Protein AF-A0A3C1GP23-F1 (afdb_monomer_lite)

Radius of gyration: 20.44 Å; chains: 1; bounding box: 77×44×50 Å

Structure (mmCIF, N/CA/C/O backbone):
data_AF-A0A3C1GP23-F1
#
_entry.id   AF-A0A3C1GP23-F1
#
loop_
_atom_site.group_PDB
_atom_site.id
_atom_site.type_symbol
_atom_site.label_atom_id
_atom_site.label_alt_id
_atom_site.label_comp_id
_atom_site.label_asym_id
_atom_site.label_entity_id
_atom_site.label_seq_id
_atom_site.pdbx_PDB_ins_code
_atom_site.Cartn_x
_atom_site.Cartn_y
_atom_site.Cartn_z
_atom_site.occupancy
_atom_site.B_iso_or_equiv
_atom_site.auth_seq_id
_atom_site.auth_comp_id
_atom_site.auth_asym_id
_atom_site.auth_atom_id
_atom_site.pdbx_PDB_model_num
ATOM 1 N N . MET A 1 1 ? -35.589 9.250 -17.306 1.00 32.16 1 MET A N 1
ATOM 2 C CA . MET A 1 1 ? -35.246 8.840 -15.925 1.00 32.16 1 MET A CA 1
ATOM 3 C C . MET A 1 1 ? -33.933 8.076 -15.981 1.00 32.16 1 MET A C 1
ATOM 5 O O . MET A 1 1 ? -33.738 7.309 -16.912 1.00 32.16 1 MET A O 1
ATOM 9 N N . LYS A 1 2 ? -33.004 8.416 -15.083 1.00 28.08 2 LYS A N 1
ATOM 10 C CA . LYS A 1 2 ? -31.603 7.973 -15.061 1.00 28.08 2 LYS A CA 1
ATOM 11 C C . LYS A 1 2 ? -31.515 6.504 -14.625 1.00 28.08 2 LYS A C 1
ATOM 13 O O . LYS A 1 2 ? -31.923 6.208 -13.509 1.00 28.08 2 LYS A O 1
ATOM 18 N N . ASN A 1 3 ? -30.937 5.637 -15.453 1.00 29.91 3 ASN A N 1
ATOM 19 C CA . ASN A 1 3 ? -30.456 4.324 -15.019 1.00 29.91 3 ASN A CA 1
ATOM 20 C C . ASN A 1 3 ? -28.959 4.461 -14.708 1.00 29.91 3 ASN A C 1
ATOM 22 O O . ASN A 1 3 ? -28.157 4.683 -15.612 1.00 29.91 3 ASN A O 1
ATOM 26 N N . GLN A 1 4 ? -28.606 4.410 -13.422 1.00 30.80 4 GLN A N 1
ATOM 27 C CA . GLN A 1 4 ? -27.224 4.229 -12.968 1.00 30.80 4 GLN A CA 1
ATOM 28 C C . GLN A 1 4 ? -26.794 2.772 -13.230 1.00 30.80 4 GLN A C 1
ATOM 30 O O . GLN A 1 4 ? -27.623 1.880 -13.031 1.00 30.80 4 GLN A O 1
ATOM 35 N N . PRO A 1 5 ? -25.546 2.492 -13.648 1.00 34.09 5 PRO A N 1
ATOM 36 C CA . PRO A 1 5 ? -25.092 1.124 -13.858 1.00 34.09 5 PRO A CA 1
ATOM 37 C C . PRO A 1 5 ? -24.721 0.436 -12.537 1.00 34.09 5 PRO A C 1
ATOM 39 O O . PRO A 1 5 ? -24.025 0.990 -11.685 1.00 34.09 5 PRO A O 1
ATOM 42 N N . ASN A 1 6 ? -25.184 -0.807 -12.410 1.00 37.28 6 ASN A N 1
ATOM 43 C CA . ASN A 1 6 ? -24.845 -1.798 -11.389 1.00 37.28 6 ASN A CA 1
ATOM 44 C C . ASN A 1 6 ? -23.397 -2.326 -11.549 1.00 37.28 6 ASN A C 1
ATOM 46 O O . ASN A 1 6 ? -23.189 -3.523 -11.729 1.00 37.28 6 ASN A O 1
ATOM 50 N N . ASP A 1 7 ? -22.379 -1.471 -11.447 1.00 32.31 7 ASP A N 1
ATOM 51 C CA . ASP A 1 7 ? -20.976 -1.880 -11.683 1.00 32.31 7 ASP A CA 1
ATOM 52 C C . ASP A 1 7 ? -20.277 -2.553 -10.482 1.00 32.31 7 ASP A C 1
ATOM 54 O O . ASP A 1 7 ? -19.108 -2.924 -10.562 1.00 32.31 7 ASP A O 1
ATOM 58 N N . ILE A 1 8 ? -20.975 -2.767 -9.360 1.00 33.56 8 ILE A N 1
ATOM 59 C CA . ILE A 1 8 ? -20.398 -3.413 -8.161 1.00 33.56 8 ILE A CA 1
ATOM 60 C C . ILE A 1 8 ? -20.714 -4.920 -8.115 1.00 33.56 8 ILE A C 1
ATOM 62 O O . ILE A 1 8 ? -19.965 -5.701 -7.532 1.00 33.56 8 ILE A O 1
ATOM 66 N N . ALA A 1 9 ? -21.797 -5.360 -8.763 1.00 31.53 9 ALA A N 1
ATOM 67 C CA . ALA A 1 9 ? -22.287 -6.738 -8.661 1.00 31.53 9 ALA A CA 1
ATOM 68 C C . ALA A 1 9 ? -21.549 -7.742 -9.573 1.00 31.53 9 ALA A C 1
ATOM 70 O O . ALA A 1 9 ? -21.623 -8.945 -9.338 1.00 31.53 9 ALA A O 1
ATOM 71 N N . ALA A 1 10 ? -20.806 -7.274 -10.581 1.00 33.50 10 ALA A N 1
ATOM 72 C CA . ALA A 1 10 ? -20.102 -8.137 -11.538 1.00 33.50 10 ALA A CA 1
ATOM 73 C C . ALA A 1 10 ? -18.723 -8.642 -11.053 1.00 33.50 10 ALA A C 1
ATOM 75 O O . ALA A 1 10 ? -18.039 -9.355 -11.779 1.00 33.50 10 ALA A O 1
ATOM 76 N N . LEU A 1 11 ? -18.299 -8.291 -9.833 1.00 34.88 11 LEU A N 1
ATOM 77 C CA . LEU A 1 11 ? -16.934 -8.527 -9.333 1.00 34.88 11 LEU A CA 1
ATOM 78 C C . LEU A 1 11 ? -16.767 -9.807 -8.487 1.00 34.88 11 LEU A C 1
ATOM 80 O O . LEU A 1 11 ? -15.697 -10.048 -7.942 1.00 34.88 11 LEU A O 1
ATOM 84 N N . GLY A 1 12 ? -17.809 -10.634 -8.350 1.00 31.50 12 GLY A N 1
ATOM 85 C CA . GLY A 1 12 ? -17.906 -11.655 -7.296 1.00 31.50 12 GLY A CA 1
ATOM 86 C C . GLY A 1 12 ? -17.547 -13.111 -7.629 1.00 31.50 12 GLY A C 1
ATOM 87 O O . GLY A 1 12 ? -17.909 -13.972 -6.836 1.00 31.50 12 GLY A O 1
ATOM 88 N N . SER A 1 13 ? -16.903 -13.440 -8.754 1.00 34.66 13 SER A N 1
ATOM 89 C CA . SER A 1 13 ? -16.784 -14.846 -9.215 1.00 34.66 13 SER A CA 1
ATOM 90 C C . SER A 1 13 ? -15.372 -15.452 -9.232 1.00 34.66 13 SER A C 1
ATOM 92 O O . SER A 1 13 ? -15.113 -16.384 -9.990 1.00 34.66 13 SER A O 1
ATOM 94 N N . LEU A 1 14 ? -14.469 -15.002 -8.356 1.00 35.44 14 LEU A N 1
ATOM 95 C CA . LEU A 1 14 ? -13.214 -15.704 -8.050 1.00 35.44 14 LEU A CA 1
ATOM 96 C C . LEU A 1 14 ? -13.084 -15.849 -6.528 1.00 35.44 14 LEU A C 1
ATOM 98 O O . LEU A 1 14 ? -13.295 -14.879 -5.801 1.00 35.44 14 LEU A O 1
ATOM 102 N N . LEU A 1 15 ? -12.811 -17.072 -6.055 1.00 41.66 15 LEU A N 1
ATOM 103 C CA . LEU A 1 15 ? -12.648 -17.390 -4.630 1.00 41.66 15 LEU A CA 1
ATOM 104 C C . LEU A 1 15 ? -11.599 -16.452 -4.019 1.00 41.66 15 LEU A C 1
ATOM 106 O O . LEU A 1 15 ? -10.453 -16.561 -4.444 1.00 41.66 15 LEU A O 1
ATOM 110 N N . PRO A 1 16 ? -11.939 -15.577 -3.055 1.00 48.44 16 PRO A N 1
ATOM 111 C CA . PRO A 1 16 ? -10.982 -14.630 -2.495 1.00 48.44 16 PRO A CA 1
ATOM 112 C C . PRO A 1 16 ? -9.815 -15.384 -1.857 1.00 48.44 16 PRO A C 1
ATOM 114 O O . PRO A 1 16 ? -10.039 -16.331 -1.099 1.00 48.44 16 PRO A O 1
ATOM 117 N N . LEU A 1 17 ? -8.579 -14.950 -2.129 1.00 45.59 17 LEU A N 1
ATOM 118 C CA . LEU A 1 17 ? -7.445 -15.337 -1.287 1.00 45.59 17 LEU A CA 1
ATOM 119 C C . LEU A 1 17 ? -7.794 -14.967 0.158 1.00 45.59 17 LEU A C 1
ATOM 121 O O . LEU A 1 17 ? -8.210 -13.838 0.440 1.00 45.59 17 LEU A O 1
ATOM 125 N N . SER A 1 18 ? -7.696 -15.936 1.065 1.00 55.91 18 SER A N 1
ATOM 126 C CA . SER A 1 18 ? -8.024 -15.710 2.468 1.00 55.91 18 SER A CA 1
ATOM 127 C C . SER A 1 18 ? -6.987 -14.782 3.111 1.00 55.91 18 SER A C 1
ATOM 129 O O . SER A 1 18 ? -5.836 -14.714 2.676 1.00 55.91 18 SER A O 1
ATOM 131 N N . LYS A 1 19 ? -7.376 -14.081 4.185 1.00 46.66 19 LYS A N 1
ATOM 132 C CA . LYS A 1 19 ? -6.452 -13.299 5.030 1.00 46.66 19 LYS A CA 1
ATOM 133 C C . LYS A 1 19 ? -5.208 -14.115 5.412 1.00 46.66 19 LYS A C 1
ATOM 135 O O . LYS A 1 19 ? -4.104 -13.584 5.416 1.00 46.66 19 LYS A O 1
ATOM 140 N N . GLU A 1 20 ? -5.394 -15.410 5.662 1.00 53.31 20 GLU A N 1
ATOM 141 C CA . GLU A 1 20 ? -4.330 -16.361 5.989 1.00 53.31 20 GLU A CA 1
ATOM 142 C C . GLU A 1 20 ? -3.294 -16.481 4.862 1.00 53.31 20 GLU A C 1
ATOM 144 O O . GLU A 1 20 ? -2.093 -16.434 5.107 1.00 53.31 20 GLU A O 1
ATOM 149 N N . GLN A 1 21 ? -3.752 -16.565 3.610 1.00 51.94 21 GLN A N 1
ATOM 150 C CA . GLN A 1 21 ? -2.878 -16.685 2.440 1.00 51.94 21 GLN A CA 1
ATOM 151 C C . GLN A 1 21 ? -2.097 -15.393 2.173 1.00 51.94 21 GLN A C 1
ATOM 153 O O . GLN A 1 21 ? -0.929 -15.450 1.800 1.00 51.94 21 GLN A O 1
ATOM 158 N N . LEU A 1 22 ? -2.706 -14.227 2.407 1.00 48.16 22 LEU A N 1
ATOM 159 C CA . LEU A 1 22 ? -2.004 -12.942 2.318 1.00 48.16 22 LEU A CA 1
ATOM 160 C C . LEU A 1 22 ? -0.998 -12.755 3.466 1.00 48.16 22 LEU A C 1
ATOM 162 O O . LEU A 1 22 ? 0.086 -12.213 3.242 1.00 48.16 22 LEU A O 1
ATOM 166 N N . SER A 1 23 ? -1.324 -13.232 4.671 1.00 52.78 23 SER A N 1
ATOM 167 C CA . SER A 1 23 ? -0.431 -13.178 5.835 1.00 52.78 23 SER A CA 1
ATOM 168 C C . SER A 1 23 ? 0.812 -14.046 5.641 1.00 52.78 23 SER A C 1
ATOM 170 O O . SER A 1 23 ? 1.921 -13.557 5.826 1.00 52.78 23 SER A O 1
ATOM 172 N N . GLN A 1 24 ? 0.652 -15.286 5.168 1.00 55.31 24 GLN A N 1
ATOM 173 C CA . GLN A 1 24 ? 1.772 -16.207 4.923 1.00 55.31 24 GLN A CA 1
ATOM 174 C C . GLN A 1 24 ? 2.784 -15.661 3.906 1.00 55.31 24 GLN A C 1
ATOM 176 O O . GLN A 1 24 ? 3.983 -15.896 4.031 1.00 55.31 24 GLN A O 1
ATOM 181 N N . LEU A 1 25 ? 2.316 -14.899 2.914 1.00 44.91 25 LEU A N 1
ATOM 182 C CA . LEU A 1 25 ? 3.184 -14.231 1.940 1.00 44.91 25 LEU A CA 1
ATOM 183 C C . LEU A 1 25 ? 3.874 -12.984 2.527 1.00 44.91 25 LEU A C 1
ATOM 185 O O . LEU A 1 25 ? 4.964 -12.625 2.090 1.00 44.91 25 LEU A O 1
ATOM 189 N N . SER A 1 26 ? 3.272 -12.343 3.534 1.00 43.44 26 SER A N 1
ATOM 190 C CA . SER A 1 26 ? 3.819 -11.177 4.248 1.00 43.44 26 SER A CA 1
ATOM 191 C C . SER A 1 26 ? 4.950 -11.544 5.217 1.00 43.44 26 SER A C 1
ATOM 193 O O . SER A 1 26 ? 5.939 -10.812 5.332 1.00 43.44 26 SER A O 1
ATOM 195 N N . ASP A 1 27 ? 4.841 -12.695 5.887 1.00 46.50 27 ASP A N 1
ATOM 196 C CA . ASP A 1 27 ? 5.790 -13.135 6.920 1.00 46.50 27 ASP A CA 1
ATOM 197 C C . ASP A 1 27 ? 7.219 -13.349 6.383 1.00 46.50 27 ASP A C 1
ATOM 199 O O . ASP A 1 27 ? 8.194 -13.203 7.124 1.00 46.50 27 ASP A O 1
ATOM 203 N N . GLY A 1 28 ? 7.375 -13.562 5.070 1.00 46.84 28 GLY A N 1
ATOM 204 C CA . GLY A 1 28 ? 8.677 -13.658 4.400 1.00 46.84 28 GLY A CA 1
ATOM 205 C C . GLY A 1 28 ? 9.578 -12.418 4.550 1.00 46.84 28 GLY A C 1
ATOM 206 O O . GLY A 1 28 ? 10.799 -12.547 4.488 1.00 46.84 28 GLY A O 1
ATOM 207 N N . TRP A 1 29 ? 9.021 -11.228 4.821 1.00 41.69 29 TRP A N 1
ATOM 208 C CA . TRP A 1 29 ? 9.790 -9.988 5.044 1.00 41.69 29 TRP A CA 1
ATOM 209 C C . TRP A 1 29 ? 10.373 -9.837 6.458 1.00 41.69 29 TRP A C 1
ATOM 211 O O . TRP A 1 29 ? 11.121 -8.893 6.706 1.00 41.69 29 TRP A O 1
ATOM 221 N N . GLN A 1 30 ? 10.043 -10.723 7.405 1.00 50.53 30 GLN A N 1
ATOM 222 C CA . GLN A 1 30 ? 10.545 -10.638 8.787 1.00 50.53 30 GLN A CA 1
ATOM 223 C C . GLN A 1 30 ? 11.860 -11.412 9.012 1.00 50.53 30 GLN A C 1
ATOM 225 O O . GLN A 1 30 ? 12.418 -11.364 10.102 1.00 50.53 30 GLN A O 1
ATOM 230 N N . SER A 1 31 ? 12.368 -12.125 8.000 1.00 40.69 31 SER A N 1
ATOM 231 C CA . SER A 1 31 ? 13.362 -13.195 8.188 1.00 40.69 31 SER A CA 1
ATOM 232 C C . SER A 1 31 ? 14.836 -12.804 7.969 1.00 40.69 31 SER A C 1
ATOM 234 O O . SER A 1 31 ? 15.700 -13.681 8.003 1.00 40.69 31 SER A O 1
ATOM 236 N N . SER A 1 32 ? 15.182 -11.540 7.724 1.00 42.75 32 SER A N 1
ATOM 237 C CA . SER A 1 32 ? 16.577 -11.181 7.431 1.00 42.75 32 SER A CA 1
ATOM 238 C C . SER A 1 32 ? 16.955 -9.834 8.029 1.00 42.75 32 SER A C 1
ATOM 240 O O . SER A 1 32 ? 16.673 -8.796 7.443 1.00 42.75 32 SER A O 1
ATOM 242 N N . THR A 1 33 ? 17.548 -9.848 9.225 1.00 49.69 33 THR A N 1
ATOM 243 C CA . THR A 1 33 ? 18.583 -8.900 9.689 1.00 49.69 33 THR A CA 1
ATOM 244 C C . THR A 1 33 ? 18.980 -9.220 11.136 1.00 49.69 33 THR A C 1
ATOM 246 O O . THR A 1 33 ? 18.131 -9.558 11.951 1.00 49.69 33 THR A O 1
ATOM 249 N N . ASP A 1 34 ? 20.265 -9.059 11.472 1.00 55.31 34 ASP A N 1
ATOM 250 C CA . ASP A 1 34 ? 20.834 -9.196 12.832 1.00 55.31 34 ASP A CA 1
ATOM 251 C C . ASP A 1 34 ? 20.364 -8.099 13.824 1.00 55.31 34 ASP A C 1
ATOM 253 O O . ASP A 1 34 ? 20.913 -7.946 14.916 1.00 55.31 34 ASP A O 1
ATOM 257 N N . ALA A 1 35 ? 19.368 -7.293 13.443 1.00 58.66 35 ALA A N 1
ATOM 258 C CA . ALA A 1 35 ? 18.809 -6.213 14.247 1.00 58.66 35 ALA A CA 1
ATOM 259 C C . ALA A 1 35 ? 17.641 -6.722 15.102 1.00 58.66 35 ALA A C 1
ATOM 261 O O . ALA A 1 35 ? 16.822 -7.523 14.653 1.00 58.66 35 ALA A O 1
ATOM 262 N N . THR A 1 36 ? 17.518 -6.228 16.336 1.00 73.50 36 THR A N 1
ATOM 263 C CA . THR A 1 36 ? 16.386 -6.611 17.192 1.00 73.50 36 THR A CA 1
ATOM 264 C C . THR A 1 36 ? 15.072 -6.015 16.677 1.00 73.50 36 THR A C 1
ATOM 266 O O . THR A 1 36 ? 15.054 -4.961 16.032 1.00 73.50 36 THR A O 1
ATOM 269 N N . ALA A 1 37 ? 13.943 -6.652 17.005 1.00 66.94 37 ALA A N 1
ATOM 270 C CA . ALA A 1 37 ? 12.612 -6.153 16.652 1.00 66.94 37 ALA A CA 1
ATOM 271 C C . ALA A 1 37 ? 12.384 -4.706 17.136 1.00 66.94 37 ALA A C 1
ATOM 273 O O . ALA A 1 37 ? 11.824 -3.883 16.408 1.00 66.94 37 ALA A O 1
ATOM 274 N N . GLU A 1 38 ? 12.883 -4.356 18.325 1.00 69.56 38 GLU A N 1
ATOM 275 C CA . GLU A 1 38 ? 12.864 -2.991 18.858 1.00 69.56 38 GLU A CA 1
ATOM 276 C C . GLU A 1 38 ? 13.669 -2.000 18.007 1.00 69.56 38 GLU A C 1
ATOM 278 O O . GLU A 1 38 ? 13.200 -0.885 17.769 1.00 69.56 38 GLU A O 1
ATOM 283 N N . GLN A 1 39 ? 14.859 -2.378 17.531 1.00 66.94 39 GLN A N 1
ATOM 284 C CA . GLN A 1 39 ? 15.693 -1.511 16.690 1.00 66.94 39 GLN A CA 1
ATOM 285 C C . GLN A 1 39 ? 15.029 -1.249 15.338 1.00 66.94 39 GLN A C 1
ATOM 287 O O . GLN A 1 39 ? 14.941 -0.099 14.904 1.00 66.94 39 GLN A O 1
ATOM 292 N N . ILE A 1 40 ? 14.487 -2.297 14.716 1.00 65.06 40 ILE A N 1
ATOM 293 C CA . ILE A 1 40 ? 13.727 -2.210 13.463 1.00 65.06 40 ILE A CA 1
ATOM 294 C C . ILE A 1 40 ? 12.487 -1.325 13.659 1.00 65.06 40 ILE A C 1
ATOM 296 O O . ILE A 1 40 ? 12.207 -0.429 12.859 1.00 65.06 40 ILE A O 1
ATOM 300 N N . THR A 1 41 ? 11.777 -1.506 14.773 1.00 70.06 41 THR A N 1
ATOM 301 C CA . THR A 1 41 ? 10.615 -0.688 15.143 1.00 70.06 41 THR A CA 1
ATOM 302 C C . THR A 1 41 ? 10.975 0.783 15.298 1.00 70.06 41 THR A C 1
ATOM 304 O O . THR A 1 41 ? 10.286 1.657 14.765 1.00 70.06 41 THR A O 1
ATOM 307 N N . GLN A 1 42 ? 12.061 1.076 16.011 1.00 67.31 42 GLN A N 1
ATOM 308 C CA . GLN A 1 42 ? 12.514 2.441 16.240 1.00 67.31 42 GLN A CA 1
ATOM 309 C C . GLN A 1 42 ? 13.002 3.105 14.947 1.00 67.31 42 GLN A C 1
ATOM 311 O O . GLN A 1 42 ? 12.766 4.302 14.755 1.00 67.31 42 GLN A O 1
ATOM 316 N N . PHE A 1 43 ? 13.628 2.342 14.048 1.00 69.00 43 PHE A N 1
ATOM 317 C CA . PHE A 1 43 ? 14.010 2.806 12.718 1.00 69.00 43 PHE A CA 1
ATOM 318 C C . PHE A 1 43 ? 12.782 3.227 11.904 1.00 69.00 43 PHE A C 1
ATOM 320 O O . PHE A 1 43 ? 12.680 4.396 11.519 1.00 69.00 43 PHE A O 1
ATOM 327 N N . TYR A 1 44 ? 11.804 2.331 11.726 1.00 71.06 44 TYR A N 1
ATOM 328 C CA . TYR A 1 44 ? 10.583 2.641 10.974 1.00 71.06 44 TYR A CA 1
ATOM 329 C C . TYR A 1 44 ? 9.809 3.807 11.581 1.00 71.06 44 TYR A C 1
ATOM 331 O O . TYR A 1 44 ? 9.383 4.697 10.853 1.00 71.06 44 TYR A O 1
ATOM 339 N N . ARG A 1 45 ? 9.696 3.868 12.912 1.00 76.94 45 ARG A N 1
ATOM 340 C CA . ARG A 1 45 ? 9.066 4.999 13.608 1.00 76.94 45 ARG A CA 1
ATOM 341 C C . ARG A 1 45 ? 9.778 6.318 13.321 1.00 76.94 45 ARG A C 1
ATOM 343 O O . ARG A 1 45 ? 9.130 7.337 13.081 1.00 76.94 45 ARG A O 1
ATOM 350 N N . SER A 1 46 ? 11.110 6.311 13.361 1.00 68.19 46 SER A N 1
ATOM 351 C CA . SER A 1 46 ? 11.918 7.511 13.139 1.00 68.19 46 SER A CA 1
ATOM 352 C C . SER A 1 46 ? 11.756 8.020 11.711 1.00 68.19 46 SER A C 1
ATOM 354 O O . SER A 1 46 ? 11.443 9.194 11.525 1.00 68.19 46 SER A O 1
ATOM 356 N N . ILE A 1 47 ? 11.897 7.145 10.713 1.00 65.75 47 ILE A N 1
ATOM 357 C CA . ILE A 1 47 ? 11.751 7.521 9.303 1.00 65.75 47 ILE A CA 1
ATOM 358 C C . ILE A 1 47 ? 10.292 7.860 8.979 1.00 65.75 47 ILE A C 1
ATOM 360 O O . ILE A 1 47 ? 10.038 8.874 8.341 1.00 65.75 47 ILE A O 1
ATOM 364 N N . GLY A 1 48 ? 9.318 7.100 9.481 1.00 67.25 48 GLY A N 1
ATOM 365 C CA . GLY A 1 48 ? 7.892 7.376 9.294 1.00 67.25 48 GLY A CA 1
ATOM 366 C C . GLY A 1 48 ? 7.471 8.735 9.865 1.00 67.25 48 GLY A C 1
ATOM 367 O O . GLY A 1 48 ? 6.752 9.497 9.214 1.00 67.25 48 GLY A O 1
ATOM 368 N N . SER A 1 49 ? 7.985 9.102 11.043 1.00 74.31 49 SER A N 1
ATOM 369 C CA . SER A 1 49 ? 7.795 10.436 11.632 1.00 74.31 49 SER A CA 1
ATOM 370 C C . SER A 1 49 ? 8.448 11.537 10.794 1.00 74.31 49 SER A C 1
ATOM 372 O O . SER A 1 49 ? 7.816 12.563 10.537 1.00 74.31 49 SER A O 1
ATOM 374 N N . LEU A 1 50 ? 9.681 11.314 10.320 1.00 68.94 50 LEU A N 1
ATOM 375 C CA . LEU A 1 50 ? 10.383 12.252 9.441 1.00 68.94 50 LEU A CA 1
ATOM 376 C C . LEU A 1 50 ? 9.615 12.468 8.144 1.00 68.94 50 LEU A C 1
ATOM 378 O O . LEU A 1 50 ? 9.344 13.615 7.809 1.00 68.94 50 LEU A O 1
ATOM 382 N N . LEU A 1 51 ? 9.196 11.387 7.478 1.00 67.06 51 LEU A N 1
ATOM 383 C CA . LEU A 1 51 ? 8.349 11.446 6.296 1.00 67.06 51 LEU A CA 1
ATOM 384 C C . LEU A 1 51 ? 7.126 12.289 6.630 1.00 67.06 51 LEU A C 1
ATOM 386 O O . LEU A 1 51 ? 6.961 13.334 6.014 1.00 67.06 51 LEU A O 1
ATOM 390 N N . THR A 1 52 ? 6.361 11.941 7.669 1.00 72.88 52 THR A N 1
ATOM 391 C CA . THR A 1 52 ? 5.155 12.677 8.098 1.00 72.88 52 THR A CA 1
ATOM 392 C C . THR A 1 52 ? 5.387 14.189 8.245 1.00 72.88 52 THR A C 1
ATOM 394 O O . THR A 1 52 ? 4.632 14.963 7.664 1.00 72.88 52 THR A O 1
ATOM 397 N N . LYS A 1 53 ? 6.462 14.619 8.914 1.00 69.88 53 LYS A N 1
ATOM 398 C CA . LYS A 1 53 ? 6.782 16.047 9.116 1.00 69.88 53 LYS A CA 1
ATOM 399 C C . LYS A 1 53 ? 7.250 16.761 7.848 1.00 69.88 53 LYS A C 1
ATOM 401 O O . LYS A 1 53 ? 6.926 17.924 7.648 1.00 69.88 53 LYS A O 1
ATOM 406 N N . ALA A 1 54 ? 7.977 16.063 6.981 1.00 59.78 54 ALA A N 1
ATOM 407 C CA . ALA A 1 54 ? 8.545 16.621 5.759 1.00 59.78 54 ALA A CA 1
ATOM 408 C C . ALA A 1 54 ? 7.482 17.262 4.821 1.00 59.78 54 ALA A C 1
ATOM 410 O O . ALA A 1 54 ? 7.738 18.298 4.214 1.00 59.78 54 ALA A O 1
ATOM 411 N N . ASN A 1 55 ? 6.252 16.729 4.735 1.00 56.78 55 ASN A N 1
ATOM 412 C CA . ASN A 1 55 ? 5.244 17.222 3.766 1.00 56.78 55 ASN A CA 1
ATOM 413 C C . ASN A 1 55 ? 4.123 18.136 4.294 1.00 56.78 55 ASN A C 1
ATOM 415 O O . ASN A 1 55 ? 3.162 18.349 3.552 1.00 56.78 55 ASN A O 1
ATOM 419 N N . GLU A 1 56 ? 4.196 18.753 5.472 1.00 57.66 56 GLU A N 1
ATOM 420 C CA . GLU A 1 56 ? 3.225 19.832 5.755 1.00 57.66 56 GLU A CA 1
ATOM 421 C C . GLU A 1 56 ? 3.633 21.121 4.997 1.00 57.66 56 GLU A C 1
ATOM 423 O O . GLU A 1 56 ? 4.799 21.508 5.110 1.00 57.66 56 GLU A O 1
ATOM 428 N N . PRO A 1 57 ? 2.762 21.781 4.180 1.00 48.84 57 PRO A N 1
ATOM 429 C CA . PRO A 1 57 ? 1.290 21.753 4.190 1.00 48.84 57 PRO A CA 1
ATOM 430 C C . PRO A 1 57 ? 0.571 21.479 2.836 1.00 48.84 57 PRO A C 1
ATOM 432 O O . PRO A 1 57 ? -0.577 21.901 2.692 1.00 48.84 57 PRO A O 1
ATOM 435 N N . ASP A 1 58 ? 1.173 20.795 1.854 1.00 55.19 58 ASP A N 1
ATOM 436 C CA . ASP A 1 58 ? 0.551 20.635 0.513 1.00 55.19 58 ASP A CA 1
ATOM 437 C C . ASP A 1 58 ? 0.257 19.187 0.066 1.00 55.19 58 ASP A C 1
ATOM 439 O O . ASP A 1 58 ? -0.273 19.003 -1.030 1.00 55.19 58 ASP A O 1
ATOM 443 N N . TYR A 1 59 ? 0.542 18.158 0.882 1.00 59.88 59 TYR A N 1
ATOM 444 C CA . TYR A 1 59 ? 0.242 16.762 0.515 1.00 59.88 59 TYR A CA 1
ATOM 445 C C . TYR A 1 59 ? -0.378 15.925 1.651 1.00 59.88 59 TYR A C 1
ATOM 447 O O . TYR A 1 59 ? 0.232 15.825 2.719 1.00 59.88 59 TYR A O 1
ATOM 455 N N . PRO A 1 60 ? -1.519 15.243 1.411 1.00 61.38 60 PRO A N 1
ATOM 456 C CA . PRO A 1 60 ? -2.317 15.266 0.174 1.00 61.38 60 PRO A CA 1
ATOM 457 C C . PRO A 1 60 ? -2.887 16.672 -0.113 1.00 61.38 60 PRO A C 1
ATOM 459 O O . PRO A 1 60 ? -2.914 17.498 0.804 1.00 61.38 60 PRO A O 1
ATOM 462 N N . PRO A 1 61 ? -3.294 16.991 -1.359 1.00 60.22 61 PRO A N 1
ATOM 463 C CA . PRO A 1 61 ? -3.770 18.333 -1.686 1.00 60.22 61 PRO A CA 1
ATOM 464 C C . PRO A 1 61 ? -4.910 18.727 -0.741 1.00 60.22 61 PRO A C 1
ATOM 466 O O . PRO A 1 61 ? -5.657 17.861 -0.280 1.00 60.22 61 PRO A O 1
ATOM 469 N N . LYS A 1 62 ? -5.045 20.021 -0.428 1.00 55.31 62 LYS A N 1
ATOM 470 C CA . LYS A 1 62 ? -6.088 20.537 0.475 1.00 55.31 62 LYS A CA 1
ATOM 471 C C . LYS A 1 62 ? -7.481 20.295 -0.119 1.00 55.31 62 LYS A C 1
ATOM 473 O O . LYS A 1 62 ? -8.057 21.172 -0.755 1.00 55.31 62 LYS A O 1
ATOM 478 N N . TYR A 1 63 ? -8.021 19.100 0.075 1.00 53.97 63 TYR A N 1
ATOM 479 C CA . TYR A 1 63 ? -9.389 18.751 -0.275 1.00 53.97 63 TYR A CA 1
ATOM 480 C C . TYR A 1 63 ? -10.292 18.929 0.938 1.00 53.97 63 TYR A C 1
ATOM 482 O O . TYR A 1 63 ? -9.880 18.731 2.081 1.00 53.97 63 TYR A O 1
ATOM 490 N N . SER A 1 64 ? -11.542 19.314 0.687 1.00 51.47 64 SER A N 1
ATOM 491 C CA . SER A 1 64 ? -12.568 19.324 1.724 1.00 51.47 64 SER A CA 1
ATOM 492 C C . SER A 1 64 ? -12.767 17.888 2.216 1.00 51.47 64 SER A C 1
ATOM 494 O O . SER A 1 64 ? -13.155 17.044 1.406 1.00 51.47 64 SER A O 1
ATOM 496 N N . PRO A 1 65 ? -12.495 17.588 3.497 1.00 55.88 65 PRO A N 1
ATOM 497 C CA . PRO A 1 65 ? -12.559 16.224 3.995 1.00 55.88 65 PRO A CA 1
ATOM 498 C C . PRO A 1 65 ? -13.957 15.649 3.779 1.00 55.88 65 PRO A C 1
ATOM 500 O O . PRO A 1 65 ? -14.969 16.286 4.094 1.00 55.88 65 PRO A O 1
ATOM 503 N N . THR A 1 66 ? -14.018 14.437 3.228 1.00 65.44 66 THR A N 1
ATOM 504 C CA . THR A 1 66 ? -15.274 13.690 3.205 1.00 65.44 66 THR A CA 1
ATOM 505 C C . THR A 1 66 ? -15.578 13.165 4.605 1.00 65.44 66 THR A C 1
ATOM 507 O O . THR A 1 66 ? -14.705 13.085 5.468 1.00 65.44 66 THR A O 1
ATOM 510 N N . LYS A 1 67 ? -16.850 12.855 4.878 1.00 80.62 67 LYS A N 1
ATOM 511 C CA . LYS A 1 67 ? -17.225 12.263 6.168 1.00 80.62 67 LYS A CA 1
ATOM 512 C C . LYS A 1 67 ? -16.424 10.970 6.385 1.00 80.62 67 LYS A C 1
ATOM 514 O O . LYS A 1 67 ? -16.280 10.226 5.413 1.00 80.62 67 LYS A O 1
ATOM 519 N N . PRO A 1 68 ? -15.987 10.675 7.625 1.00 85.88 68 PRO A N 1
ATOM 520 C CA . PRO A 1 68 ? -15.277 9.440 7.924 1.00 85.88 68 PRO A CA 1
ATOM 521 C C . PRO A 1 68 ? -16.011 8.214 7.376 1.00 85.88 68 PRO A C 1
ATOM 523 O O . PRO A 1 68 ? -17.249 8.149 7.420 1.00 85.88 68 PRO A O 1
ATOM 526 N N . LEU A 1 69 ? -15.251 7.252 6.854 1.00 86.06 69 LEU A N 1
ATOM 527 C CA . LEU A 1 69 ? -15.816 6.020 6.309 1.00 86.06 69 LEU A CA 1
ATOM 528 C C . LEU A 1 69 ? -16.562 5.238 7.394 1.00 86.06 69 LEU A C 1
ATOM 530 O O . LEU A 1 69 ? -16.082 5.040 8.508 1.00 86.06 69 LEU A O 1
ATOM 534 N N . LYS A 1 70 ? -17.753 4.757 7.043 1.00 88.00 70 LYS A N 1
ATOM 535 C CA . LYS A 1 70 ? -18.557 3.873 7.892 1.00 88.00 70 LYS A CA 1
ATOM 536 C C . LYS A 1 70 ? -18.061 2.426 7.786 1.00 88.00 70 LYS A C 1
ATOM 538 O O . LYS A 1 70 ? -17.555 2.050 6.726 1.00 88.00 70 LYS A O 1
ATOM 543 N N . PRO A 1 71 ? -18.340 1.561 8.781 1.00 86.38 71 PRO A N 1
ATOM 544 C CA . PRO A 1 71 ? -17.931 0.152 8.750 1.00 86.38 71 PRO A CA 1
ATOM 545 C C . PRO A 1 71 ? -18.317 -0.579 7.454 1.00 86.38 71 PRO A C 1
ATOM 547 O O . PRO A 1 71 ? -17.497 -1.255 6.841 1.00 86.38 71 PRO A O 1
ATOM 550 N N . LYS A 1 72 ? -19.540 -0.360 6.950 1.00 87.38 72 LYS A N 1
ATOM 551 C CA . LYS A 1 72 ? -19.997 -0.958 5.683 1.00 87.38 72 LYS A CA 1
ATOM 552 C C . LYS A 1 72 ? -19.170 -0.513 4.467 1.00 87.38 72 LYS A C 1
ATOM 554 O O . LYS A 1 72 ? -18.995 -1.294 3.538 1.00 87.38 72 LYS A O 1
ATOM 559 N N . GLN A 1 73 ? -18.672 0.724 4.456 1.00 88.44 73 GLN A N 1
ATOM 560 C CA . GLN A 1 73 ? -17.826 1.230 3.369 1.00 88.44 73 GLN A CA 1
ATOM 561 C C . GLN A 1 73 ? -16.428 0.608 3.442 1.00 88.44 73 GLN A C 1
ATOM 563 O O . GLN A 1 73 ? -15.918 0.156 2.422 1.00 88.44 73 GLN A O 1
ATOM 568 N N . TYR A 1 74 ? -15.855 0.494 4.644 1.00 87.50 74 TYR A N 1
ATOM 569 C CA . TYR A 1 74 ? -14.606 -0.237 4.862 1.00 87.50 74 TYR A CA 1
ATOM 570 C C . TYR A 1 74 ? -14.705 -1.699 4.413 1.00 87.50 74 TYR A C 1
ATOM 572 O O . TYR A 1 74 ? -13.845 -2.172 3.679 1.00 87.50 74 TYR A O 1
ATOM 580 N N . GLN A 1 75 ? -15.790 -2.391 4.766 1.00 87.94 75 GLN A N 1
ATOM 581 C CA . GLN A 1 75 ? -16.027 -3.775 4.348 1.00 87.94 75 GLN A CA 1
ATOM 582 C C . GLN A 1 75 ? -16.074 -3.927 2.816 1.00 87.94 75 GLN A C 1
ATOM 584 O O . GLN A 1 75 ? -15.517 -4.878 2.262 1.00 87.94 75 GLN A O 1
ATOM 589 N N . GLN A 1 76 ? -16.725 -2.989 2.117 1.00 88.81 76 GLN A N 1
ATOM 590 C CA . GLN A 1 76 ? -16.778 -2.976 0.651 1.00 88.81 76 GLN A CA 1
ATOM 591 C C . GLN A 1 76 ? -15.395 -2.745 0.035 1.00 88.81 76 GLN A C 1
ATOM 593 O O . GLN A 1 76 ? -15.011 -3.471 -0.883 1.00 88.81 76 GLN A O 1
ATOM 598 N N . LEU A 1 77 ? -14.640 -1.774 0.558 1.00 91.31 77 LEU A N 1
ATOM 599 C CA . LEU A 1 77 ? -13.278 -1.481 0.108 1.00 91.31 77 LEU A CA 1
ATOM 600 C C . LEU A 1 77 ? -12.350 -2.675 0.326 1.00 91.31 77 LEU A C 1
ATOM 602 O O . LEU A 1 77 ? -11.625 -3.045 -0.587 1.00 91.31 77 LEU A O 1
ATOM 606 N N . LEU A 1 78 ? -12.426 -3.320 1.488 1.00 89.06 78 LEU A N 1
ATOM 607 C CA . LEU A 1 78 ? -11.626 -4.494 1.826 1.00 89.06 78 LEU A CA 1
ATOM 608 C C . LEU A 1 78 ? -11.933 -5.692 0.921 1.00 89.06 78 LEU A C 1
ATOM 610 O O . LEU A 1 78 ? -11.028 -6.383 0.458 1.00 89.06 78 LEU A O 1
ATOM 614 N N . THR A 1 79 ? -13.212 -5.917 0.619 1.00 88.44 79 THR A N 1
ATOM 615 C CA . THR A 1 79 ? -13.620 -6.974 -0.316 1.00 88.44 79 THR A CA 1
ATOM 616 C C . THR A 1 79 ? -13.060 -6.704 -1.713 1.00 88.44 79 THR A C 1
ATOM 618 O O . THR A 1 79 ? -12.442 -7.584 -2.311 1.00 88.44 79 THR A O 1
ATOM 621 N N . GLY A 1 80 ? -13.228 -5.475 -2.215 1.00 88.06 80 GLY A N 1
ATOM 622 C CA . GLY A 1 80 ? -12.694 -5.073 -3.516 1.00 88.06 80 GLY A CA 1
ATOM 623 C C . GLY A 1 80 ? -11.166 -5.135 -3.571 1.00 88.06 80 GLY A C 1
ATOM 624 O O . GLY A 1 80 ? -10.613 -5.614 -4.557 1.00 88.06 80 GLY A O 1
ATOM 625 N N . TRP A 1 81 ? -10.489 -4.718 -2.498 1.00 93.38 81 TRP A N 1
ATOM 626 C CA . TRP A 1 81 ? -9.036 -4.793 -2.345 1.00 93.38 81 TRP A CA 1
ATOM 627 C C . TRP A 1 81 ? -8.534 -6.222 -2.553 1.00 93.38 81 TRP A C 1
ATOM 629 O O . TRP A 1 81 ? -7.770 -6.480 -3.483 1.00 93.38 81 TRP A O 1
ATOM 639 N N . ARG A 1 82 ? -9.037 -7.175 -1.759 1.00 93.62 82 ARG A N 1
ATOM 640 C CA . ARG A 1 82 ? -8.619 -8.586 -1.812 1.00 93.62 82 ARG A CA 1
ATOM 641 C C . ARG A 1 82 ? -8.844 -9.214 -3.184 1.00 93.62 82 ARG A C 1
ATOM 643 O O . ARG A 1 82 ? -7.972 -9.921 -3.684 1.00 93.62 82 ARG A O 1
ATOM 650 N N . GLN A 1 83 ? -9.976 -8.913 -3.822 1.00 89.62 83 GLN A N 1
ATOM 651 C CA . GLN A 1 83 ? -10.281 -9.402 -5.170 1.00 89.62 83 GLN A CA 1
ATOM 652 C C . GLN A 1 83 ? -9.276 -8.902 -6.214 1.00 89.62 83 GLN A C 1
ATOM 654 O O . GLN A 1 83 ? -8.809 -9.682 -7.044 1.00 89.62 83 GLN A O 1
ATOM 659 N N . ARG A 1 84 ? -8.923 -7.611 -6.184 1.00 91.81 84 ARG A N 1
ATOM 660 C CA . ARG A 1 84 ? -7.968 -7.030 -7.142 1.00 91.81 84 ARG A CA 1
ATOM 661 C C . ARG A 1 84 ? -6.536 -7.469 -6.878 1.00 91.81 84 ARG A C 1
ATOM 663 O O . ARG A 1 84 ? -5.831 -7.787 -7.829 1.00 91.81 84 ARG A O 1
ATOM 670 N N . VAL A 1 85 ? -6.131 -7.559 -5.612 1.00 93.50 85 VAL A N 1
ATOM 671 C CA . VAL A 1 85 ? -4.829 -8.129 -5.239 1.00 93.50 85 VAL A CA 1
ATOM 672 C C . VAL A 1 85 ? -4.708 -9.545 -5.787 1.00 93.50 85 VAL A C 1
ATOM 674 O O . VAL A 1 85 ? -3.745 -9.854 -6.476 1.00 93.50 85 VAL A O 1
ATOM 677 N N . GLN A 1 86 ? -5.715 -10.391 -5.585 1.00 89.75 86 GLN A N 1
ATOM 678 C CA . GLN A 1 86 ? -5.687 -11.747 -6.121 1.00 89.75 86 GLN A CA 1
ATOM 679 C C . GLN A 1 86 ? -5.568 -11.793 -7.651 1.00 89.75 86 GLN A C 1
ATOM 681 O O . GLN A 1 86 ? -4.840 -12.630 -8.177 1.00 89.75 86 GLN A O 1
ATOM 686 N N . GLN A 1 87 ? -6.260 -10.912 -8.376 1.00 89.19 87 GLN A N 1
ATOM 687 C CA . GLN A 1 87 ? -6.140 -10.837 -9.837 1.00 89.19 87 GLN A CA 1
ATOM 688 C C . GLN A 1 87 ? -4.709 -10.503 -10.276 1.00 89.19 87 GLN A C 1
ATOM 690 O O . GLN A 1 87 ? -4.183 -11.160 -11.179 1.00 89.19 87 GLN A O 1
ATOM 695 N N . LEU A 1 88 ? -4.061 -9.552 -9.598 1.00 91.25 88 LEU A N 1
ATOM 696 C CA . LEU A 1 88 ? -2.653 -9.228 -9.836 1.00 91.25 88 LEU A CA 1
ATOM 697 C C . LEU A 1 88 ? -1.747 -10.425 -9.549 1.00 91.25 88 LEU A C 1
ATOM 699 O O . LEU A 1 88 ? -0.918 -10.770 -10.381 1.00 91.25 88 LEU A O 1
ATOM 703 N N . LEU A 1 89 ? -1.936 -11.111 -8.420 1.00 90.81 89 LEU A N 1
ATOM 704 C CA . LEU A 1 89 ? -1.094 -12.252 -8.042 1.00 90.81 89 LEU A CA 1
ATOM 705 C C . LEU A 1 89 ? -1.264 -13.454 -8.976 1.00 90.81 89 LEU A C 1
ATOM 707 O O . LEU A 1 89 ? -0.283 -14.110 -9.314 1.00 90.81 89 LEU A O 1
ATOM 711 N N . ASN A 1 90 ? -2.490 -13.723 -9.426 1.00 89.50 90 ASN A N 1
ATOM 712 C CA . ASN A 1 90 ? -2.778 -14.835 -10.331 1.00 89.50 90 ASN A CA 1
ATOM 713 C C . ASN A 1 90 ? -2.179 -14.619 -11.725 1.00 89.50 90 ASN A C 1
ATOM 715 O O . ASN A 1 90 ? -1.735 -15.571 -12.360 1.00 89.50 90 ASN A O 1
ATOM 719 N N . THR A 1 91 ? -2.203 -13.379 -12.215 1.00 90.88 91 THR A N 1
ATOM 720 C CA . THR A 1 91 ? -1.617 -13.022 -13.517 1.00 90.88 91 THR A CA 1
ATOM 721 C C . THR A 1 91 ? -0.123 -12.728 -13.421 1.00 90.88 91 THR A C 1
ATOM 723 O O . THR A 1 91 ? 0.564 -12.743 -14.439 1.00 90.88 91 THR A O 1
ATOM 726 N N . ASN A 1 92 ? 0.361 -12.458 -12.205 1.00 93.50 92 ASN A N 1
ATOM 727 C CA . ASN A 1 92 ? 1.684 -11.932 -11.892 1.00 93.50 92 ASN A CA 1
ATOM 728 C C . ASN A 1 92 ? 2.121 -10.825 -12.863 1.00 93.50 92 ASN A C 1
ATOM 730 O O . ASN A 1 92 ? 3.249 -10.807 -13.345 1.00 93.50 92 ASN A O 1
ATOM 734 N N . SER A 1 93 ? 1.199 -9.918 -13.176 1.00 94.44 93 SER A N 1
ATOM 735 C CA . SER A 1 93 ? 1.430 -8.783 -14.058 1.00 94.44 93 SER A CA 1
ATOM 736 C C . SER A 1 93 ? 0.824 -7.523 -13.454 1.00 94.44 93 SER A C 1
ATOM 738 O O . SER A 1 93 ? -0.204 -7.584 -12.776 1.00 94.44 93 SER A O 1
ATOM 740 N N . ASN A 1 94 ? 1.444 -6.376 -13.730 1.00 95.38 94 ASN A N 1
ATOM 741 C CA . ASN A 1 94 ? 0.950 -5.052 -13.356 1.00 95.38 94 ASN A CA 1
ATOM 742 C C . ASN A 1 94 ? -0.243 -4.647 -14.238 1.00 95.38 94 ASN A C 1
ATOM 744 O O . ASN A 1 94 ? -0.185 -3.668 -14.977 1.00 95.38 94 ASN A O 1
ATOM 748 N N . ASP A 1 95 ? -1.329 -5.424 -14.174 1.00 94.44 95 ASP A N 1
ATOM 749 C CA . ASP A 1 95 ? -2.561 -5.171 -14.916 1.00 94.44 95 ASP A CA 1
ATOM 750 C C . ASP A 1 95 ? -3.124 -3.776 -14.566 1.00 94.44 95 ASP A C 1
ATOM 752 O O . ASP A 1 95 ? -3.527 -3.542 -13.415 1.00 94.44 95 ASP A O 1
ATOM 756 N N . PRO A 1 96 ? -3.204 -2.840 -15.536 1.00 94.00 96 PRO A N 1
ATOM 757 C CA . PRO A 1 96 ? -3.609 -1.466 -15.259 1.00 94.00 96 PRO A CA 1
ATOM 758 C C . PRO A 1 96 ? -5.024 -1.347 -14.692 1.00 94.00 96 PRO A C 1
ATOM 760 O O . PRO A 1 96 ? -5.290 -0.446 -13.894 1.00 94.00 96 PRO A O 1
ATOM 763 N N . ALA A 1 97 ? -5.944 -2.241 -15.072 1.00 92.94 97 ALA A N 1
ATOM 764 C CA . ALA A 1 97 ? -7.320 -2.207 -14.583 1.00 92.94 97 ALA A CA 1
ATOM 765 C C . ALA A 1 97 ? -7.389 -2.534 -13.083 1.00 92.94 97 ALA A C 1
ATOM 767 O O . ALA A 1 97 ? -8.049 -1.822 -12.316 1.00 92.94 97 ALA A O 1
ATOM 768 N N . SER A 1 98 ? -6.671 -3.572 -12.656 1.00 93.44 98 SER A N 1
ATOM 769 C CA . SER A 1 98 ? -6.573 -3.978 -11.254 1.00 93.44 98 SER A CA 1
ATOM 770 C C . SER A 1 98 ? -5.846 -2.929 -10.410 1.00 93.44 98 SER A C 1
ATOM 772 O O . SER A 1 98 ? -6.358 -2.535 -9.360 1.00 93.44 98 SER A O 1
ATOM 774 N N . LEU A 1 99 ? -4.720 -2.396 -10.898 1.00 96.19 99 LEU A N 1
ATOM 775 C CA . LEU A 1 99 ? -3.962 -1.347 -10.205 1.00 96.19 99 LEU A CA 1
ATOM 776 C C . LEU A 1 99 ? -4.741 -0.033 -10.094 1.00 96.19 99 LEU A C 1
ATOM 778 O O . LEU A 1 99 ? -4.780 0.569 -9.024 1.00 96.19 99 LEU A O 1
ATOM 782 N N . THR A 1 100 ? -5.461 0.371 -11.144 1.00 93.94 100 THR A N 1
ATOM 783 C CA . THR A 1 100 ? -6.341 1.552 -11.101 1.00 93.94 100 THR A CA 1
ATOM 784 C C . THR A 1 100 ? -7.468 1.378 -10.083 1.00 93.94 100 THR A C 1
ATOM 786 O O . THR A 1 100 ? -7.839 2.326 -9.389 1.00 93.94 100 THR A O 1
ATOM 789 N N . ALA A 1 101 ? -8.043 0.178 -9.976 1.00 93.25 101 ALA A N 1
ATOM 790 C CA . ALA A 1 101 ? -9.083 -0.100 -8.989 1.00 93.25 101 ALA A CA 1
ATOM 791 C C . ALA A 1 101 ? -8.542 -0.038 -7.549 1.00 93.25 101 ALA A C 1
ATOM 793 O O . ALA A 1 101 ? -9.200 0.539 -6.683 1.00 93.25 101 ALA A O 1
ATOM 794 N N . LEU A 1 102 ? -7.340 -0.570 -7.304 1.00 96.62 102 LEU A N 1
ATOM 795 C CA . LEU A 1 102 ? -6.664 -0.462 -6.007 1.00 96.62 102 LEU A CA 1
ATOM 796 C C . LEU A 1 102 ? -6.307 0.993 -5.676 1.00 96.62 102 LEU A C 1
ATOM 798 O O . LEU A 1 102 ? -6.579 1.447 -4.567 1.00 96.62 102 LEU A O 1
ATOM 802 N N . ALA A 1 103 ? -5.798 1.756 -6.647 1.00 95.12 103 ALA A N 1
ATOM 803 C CA . ALA A 1 103 ? -5.496 3.175 -6.473 1.00 95.12 103 ALA A CA 1
ATOM 804 C C . ALA A 1 103 ? -6.750 3.975 -6.081 1.00 95.12 103 ALA A C 1
ATOM 806 O O . ALA A 1 103 ? -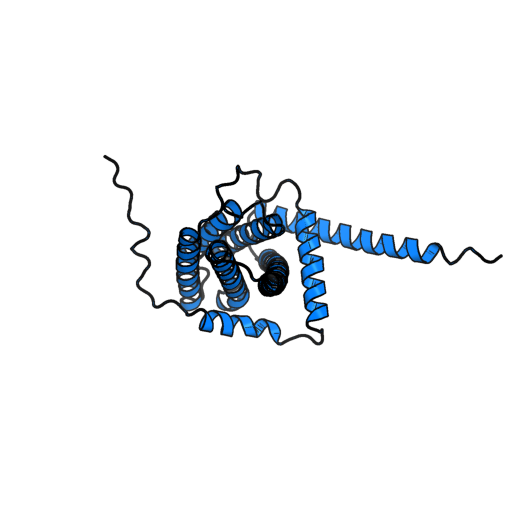6.710 4.790 -5.164 1.00 95.12 103 ALA A O 1
ATOM 807 N N . LYS A 1 104 ? -7.903 3.683 -6.698 1.00 92.00 104 LYS A N 1
ATOM 808 C CA . LYS A 1 104 ? -9.194 4.273 -6.302 1.00 92.00 104 LYS A CA 1
ATOM 809 C C . LYS A 1 104 ? -9.627 3.870 -4.892 1.00 92.00 104 LYS A C 1
ATOM 811 O O . LYS A 1 104 ? -10.230 4.680 -4.193 1.00 92.00 104 LYS A O 1
ATOM 816 N N . ALA A 1 105 ? -9.346 2.643 -4.455 1.00 94.19 105 ALA A N 1
ATOM 817 C CA . ALA A 1 105 ? -9.615 2.245 -3.075 1.00 94.19 105 ALA A CA 1
ATOM 818 C C . ALA A 1 105 ? -8.769 3.076 -2.097 1.00 94.19 105 ALA A C 1
ATOM 820 O O . ALA A 1 105 ? -9.320 3.653 -1.161 1.00 94.19 105 ALA A O 1
ATOM 821 N N . CYS A 1 106 ? -7.469 3.225 -2.370 1.00 95.19 106 CYS A N 1
ATOM 822 C CA . CYS A 1 106 ? -6.584 4.122 -1.627 1.00 95.19 106 CYS A CA 1
ATOM 823 C C . CYS A 1 106 ? -7.099 5.567 -1.630 1.00 95.19 106 CYS A C 1
ATOM 825 O O . CYS A 1 106 ? -7.111 6.200 -0.575 1.00 95.19 106 CYS A O 1
ATOM 827 N N . HIS A 1 107 ? -7.614 6.042 -2.768 1.00 91.50 107 HIS A N 1
ATOM 828 C CA . HIS A 1 107 ? -8.214 7.367 -2.896 1.00 91.50 107 HIS A CA 1
ATOM 829 C C . HIS A 1 107 ? -9.342 7.605 -1.887 1.00 91.50 107 HIS A C 1
ATOM 831 O O . HIS A 1 107 ? -9.341 8.579 -1.134 1.00 91.50 107 HIS A O 1
ATOM 837 N N . TYR A 1 108 ? -10.302 6.679 -1.828 1.00 91.38 108 TYR A N 1
ATOM 838 C CA . TYR A 1 108 ? -11.392 6.759 -0.857 1.00 91.38 108 TYR A CA 1
ATOM 839 C C . TYR A 1 108 ? -10.900 6.663 0.587 1.00 91.38 108 TYR A C 1
ATOM 841 O O . TYR A 1 108 ? -11.477 7.302 1.467 1.00 91.38 108 TYR A O 1
ATOM 849 N N . LEU A 1 109 ? -9.844 5.884 0.831 1.00 92.12 109 LEU A N 1
ATOM 850 C CA . LEU A 1 109 ? -9.292 5.698 2.166 1.00 92.12 109 LEU A CA 1
ATOM 851 C C . LEU A 1 109 ? -8.666 6.978 2.702 1.00 92.12 109 LEU A C 1
ATOM 853 O O . LEU A 1 109 ? -9.065 7.402 3.781 1.00 92.12 109 LEU A O 1
ATOM 857 N N . TRP A 1 110 ? -7.776 7.655 1.968 1.00 90.88 110 TRP A N 1
ATOM 858 C CA . TRP A 1 110 ? -7.202 8.906 2.484 1.00 90.88 110 TRP A CA 1
ATOM 859 C C . TRP A 1 110 ? -8.218 10.053 2.560 1.00 90.88 110 TRP A C 1
ATOM 861 O O . TRP A 1 110 ? -8.116 10.901 3.449 1.00 90.88 110 TRP A O 1
ATOM 871 N N . GLN A 1 111 ? -9.226 10.075 1.682 1.00 87.69 111 GLN A N 1
ATOM 872 C CA . GLN A 1 111 ? -10.316 11.059 1.729 1.00 87.69 111 GLN A CA 1
ATOM 873 C C . GLN A 1 111 ? -11.252 10.871 2.927 1.00 87.69 111 GLN A C 1
ATOM 875 O O . GLN A 1 111 ? -11.883 11.831 3.376 1.00 87.69 111 GLN A O 1
ATOM 880 N N . GLY A 1 112 ? -11.373 9.636 3.412 1.00 87.88 112 GLY A N 1
ATOM 881 C CA . GLY A 1 112 ? -12.333 9.238 4.434 1.00 87.88 112 GLY A CA 1
ATOM 882 C C . GLY A 1 112 ? -11.711 8.846 5.776 1.00 87.88 112 GLY A C 1
ATOM 883 O O . GLY A 1 112 ? -12.389 8.218 6.595 1.00 87.88 112 GLY A O 1
ATOM 884 N N . VAL A 1 113 ? -10.444 9.208 6.008 1.00 86.88 113 VAL A N 1
ATOM 885 C CA . VAL A 1 113 ? -9.803 9.105 7.326 1.00 86.88 113 VAL A CA 1
ATOM 886 C C . VAL A 1 113 ? -10.544 9.978 8.338 1.00 86.88 113 VAL A C 1
ATOM 888 O O . VAL A 1 113 ? -10.896 11.127 8.070 1.00 86.88 113 VAL A O 1
ATOM 891 N N . ASP A 1 114 ? -10.746 9.433 9.534 1.00 84.31 114 ASP A N 1
ATOM 892 C CA . ASP A 1 114 ? -11.264 10.181 10.672 1.00 84.31 114 ASP A CA 1
ATOM 893 C C . ASP A 1 114 ? -10.198 11.141 11.218 1.00 84.31 114 ASP A C 1
ATOM 895 O O . ASP A 1 114 ? -9.261 10.728 11.902 1.00 84.31 114 ASP A O 1
ATOM 899 N N . LEU A 1 115 ? -10.361 12.434 10.924 1.00 82.31 115 LEU A N 1
ATOM 900 C CA . LEU A 1 115 ? -9.446 13.500 11.345 1.00 82.31 115 LEU A CA 1
ATOM 901 C C . LEU A 1 115 ? -9.397 13.725 12.864 1.00 82.31 115 LEU A C 1
ATOM 903 O O . LEU A 1 115 ? -8.540 14.469 13.330 1.00 82.31 115 LEU A O 1
ATOM 907 N N . SER A 1 116 ? -10.296 13.111 13.642 1.00 79.06 116 SER A N 1
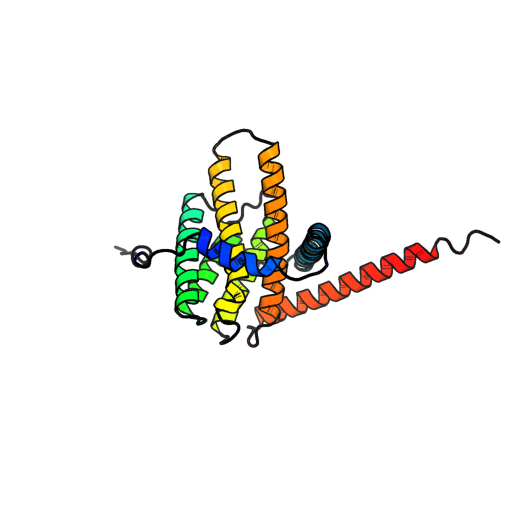ATOM 908 C CA . SER A 1 116 ? -10.230 13.168 15.108 1.00 79.06 116 SER A CA 1
ATOM 909 C C . SER A 1 116 ? -9.178 12.226 15.707 1.00 79.06 116 SER A C 1
ATOM 911 O O . SER A 1 116 ? -8.829 12.363 16.879 1.00 79.06 116 SER A O 1
ATOM 913 N N . GLN A 1 117 ? -8.653 11.283 14.918 1.00 78.06 117 GLN A N 1
ATOM 914 C CA . GLN A 1 117 ? -7.644 10.323 15.358 1.00 78.06 117 GLN A CA 1
ATOM 915 C C . GLN A 1 117 ? -6.242 10.945 15.353 1.00 78.06 117 GLN A C 1
ATOM 917 O O . GLN A 1 117 ? -5.848 11.602 14.393 1.00 78.06 117 GLN A O 1
ATOM 922 N N . GLU A 1 118 ? -5.421 10.637 16.361 1.00 80.00 118 GLU A N 1
ATOM 923 C CA . GLU A 1 118 ? -4.014 11.080 16.422 1.00 80.00 118 GLU A CA 1
ATOM 924 C C . GLU A 1 118 ? -3.197 10.601 15.207 1.00 80.00 118 GLU A C 1
ATOM 926 O O . GLU A 1 118 ? -2.287 11.273 14.724 1.00 80.00 118 GLU A O 1
ATOM 931 N N . SER A 1 119 ? -3.552 9.435 14.666 1.00 82.81 119 SER A N 1
ATOM 932 C CA . SER A 1 119 ? -2.893 8.850 13.498 1.00 82.81 119 SER A CA 1
ATOM 933 C C . SER A 1 119 ? -3.429 9.363 12.156 1.00 82.81 119 SER A C 1
ATOM 935 O O . SER A 1 119 ? -2.942 8.910 11.119 1.00 82.81 119 SER A O 1
ATOM 937 N N . ALA A 1 120 ? -4.389 10.299 12.141 1.00 82.75 120 ALA A N 1
ATOM 938 C CA . ALA A 1 120 ? -5.085 10.728 10.928 1.00 82.75 120 ALA A CA 1
ATOM 939 C C . ALA A 1 120 ? -4.125 11.178 9.819 1.00 82.75 120 ALA A C 1
ATOM 941 O O . ALA A 1 120 ? -4.162 10.631 8.717 1.00 82.75 120 ALA A O 1
ATOM 942 N N . SER A 1 121 ? -3.198 12.091 10.120 1.00 82.19 121 SER A N 1
ATOM 943 C CA . SER A 1 121 ? -2.243 12.602 9.127 1.00 82.19 121 SER A CA 1
ATOM 944 C C . SER A 1 121 ? -1.367 11.493 8.538 1.00 82.19 121 SER A C 1
ATOM 946 O O . SER A 1 121 ? -1.118 11.467 7.332 1.00 82.19 121 SER A O 1
ATOM 948 N N . LYS A 1 122 ? -0.934 10.528 9.364 1.00 86.38 122 LYS A N 1
ATOM 949 C CA . LYS A 1 122 ? -0.144 9.375 8.899 1.00 86.38 122 LYS A CA 1
ATOM 950 C C . LYS A 1 122 ? -0.965 8.453 8.004 1.00 86.38 122 LYS A C 1
ATOM 952 O O . LYS A 1 122 ? -0.473 8.037 6.960 1.00 86.38 122 LYS A O 1
ATOM 957 N N . GLN A 1 123 ? -2.205 8.159 8.392 1.00 89.31 123 GLN A N 1
ATOM 958 C CA . GLN A 1 123 ? -3.110 7.326 7.601 1.00 89.31 123 GLN A CA 1
ATOM 959 C C . GLN A 1 123 ? -3.412 7.965 6.247 1.00 89.31 123 GLN A C 1
ATOM 961 O O . GLN A 1 123 ? -3.234 7.317 5.219 1.00 89.31 123 GLN A O 1
ATOM 966 N N . GLN A 1 124 ? -3.817 9.240 6.234 1.00 88.12 124 GLN A N 1
ATOM 967 C CA . GLN A 1 124 ? -4.107 9.964 4.993 1.00 88.12 124 GLN A CA 1
ATOM 968 C C . GLN A 1 124 ? -2.914 9.922 4.055 1.00 88.12 124 GLN A C 1
ATOM 970 O O . GLN A 1 124 ? -3.040 9.630 2.869 1.00 88.12 124 GLN A O 1
ATOM 975 N N . ARG A 1 125 ? -1.730 10.161 4.608 1.00 86.75 125 ARG A N 1
ATOM 976 C CA . ARG A 1 125 ? -0.512 10.169 3.828 1.00 86.75 125 ARG A CA 1
ATOM 977 C C . ARG A 1 125 ? -0.129 8.804 3.284 1.00 86.75 125 ARG A C 1
ATOM 979 O O . ARG A 1 125 ? 0.268 8.720 2.126 1.00 86.75 125 ARG A O 1
ATOM 986 N N . LEU A 1 126 ? -0.211 7.761 4.102 1.00 92.06 126 LEU A N 1
ATOM 987 C CA . LEU A 1 126 ? 0.084 6.406 3.657 1.00 92.06 126 LEU A CA 1
ATOM 988 C C . LEU A 1 126 ? -0.830 6.018 2.496 1.00 92.06 126 LEU A C 1
ATOM 990 O O . LEU A 1 126 ? -0.346 5.562 1.467 1.00 92.06 126 LEU A O 1
ATOM 994 N N . TRP A 1 127 ? -2.134 6.247 2.639 1.00 94.12 127 TRP A N 1
ATOM 995 C CA . TRP A 1 127 ? -3.105 5.923 1.601 1.00 94.12 127 TRP A CA 1
ATOM 996 C C . TRP A 1 127 ? -2.910 6.764 0.335 1.00 94.12 127 TRP A C 1
ATOM 998 O O . TRP A 1 127 ? -3.006 6.227 -0.762 1.00 94.12 127 TRP A O 1
ATOM 1008 N N . TYR A 1 128 ? -2.554 8.043 0.462 1.00 91.44 128 TYR A N 1
ATOM 1009 C CA . TYR A 1 128 ? -2.203 8.879 -0.687 1.00 91.44 128 TYR A CA 1
ATOM 1010 C C . TYR A 1 128 ? -0.936 8.388 -1.408 1.00 91.44 128 TYR A C 1
ATOM 1012 O O . TYR A 1 128 ? -0.919 8.261 -2.629 1.00 91.44 128 TYR A O 1
ATOM 1020 N N . LEU A 1 129 ? 0.122 8.052 -0.664 1.00 90.88 129 LEU A N 1
ATOM 1021 C CA . LEU A 1 129 ? 1.335 7.482 -1.253 1.00 90.88 129 LEU A CA 1
ATOM 1022 C C . LEU A 1 129 ? 1.059 6.121 -1.899 1.00 90.88 129 LEU A C 1
ATOM 1024 O O . LEU A 1 129 ? 1.593 5.839 -2.965 1.00 90.88 129 LEU A O 1
ATOM 1028 N N . ALA A 1 130 ? 0.213 5.289 -1.292 1.00 95.38 130 ALA A N 1
ATOM 1029 C CA . ALA A 1 130 ? -0.189 4.017 -1.877 1.00 95.38 130 ALA A CA 1
ATOM 1030 C C . ALA A 1 130 ? -0.970 4.223 -3.186 1.00 95.38 130 ALA A C 1
ATOM 1032 O O . ALA A 1 130 ? -0.718 3.504 -4.149 1.00 95.38 130 ALA A O 1
ATOM 1033 N N . GLU A 1 131 ? -1.854 5.227 -3.259 1.00 94.81 131 GLU A N 1
ATOM 1034 C CA . GLU A 1 131 ? -2.535 5.607 -4.505 1.00 94.81 131 GLU A CA 1
ATOM 1035 C C . GLU A 1 131 ? -1.525 5.958 -5.604 1.00 94.81 131 GLU A C 1
ATOM 1037 O O . GLU A 1 131 ? -1.583 5.368 -6.684 1.00 94.81 131 GLU A O 1
ATOM 1042 N N . LEU A 1 132 ? -0.583 6.865 -5.325 1.00 93.62 132 LEU A N 1
ATOM 1043 C CA . LEU A 1 132 ? 0.441 7.260 -6.297 1.00 93.62 132 LEU A CA 1
ATOM 1044 C C . LEU A 1 132 ? 1.317 6.078 -6.710 1.00 93.62 132 LEU A C 1
ATOM 1046 O O . LEU A 1 132 ? 1.602 5.900 -7.892 1.00 93.62 132 LEU A O 1
ATOM 1050 N N . TRP A 1 133 ? 1.720 5.241 -5.753 1.00 96.00 133 TRP A N 1
ATOM 1051 C CA . TRP A 1 133 ? 2.535 4.063 -6.030 1.00 96.00 133 TRP A CA 1
ATOM 1052 C C . TRP A 1 133 ? 1.809 3.127 -6.995 1.00 96.00 133 TRP A C 1
ATOM 1054 O O . TRP A 1 133 ? 2.380 2.765 -8.017 1.00 96.00 133 TRP A O 1
ATOM 1064 N N . LEU A 1 134 ? 0.536 2.813 -6.740 1.00 97.00 134 LEU A N 1
ATOM 1065 C CA . LEU A 1 134 ? -0.276 1.948 -7.601 1.00 97.00 134 LEU A CA 1
ATOM 1066 C C . LEU A 1 134 ? -0.521 2.556 -8.991 1.00 97.00 134 LEU A C 1
ATOM 1068 O O . LEU A 1 134 ? -0.486 1.835 -9.988 1.00 97.00 134 LEU A O 1
ATOM 1072 N N . GLN A 1 135 ? -0.739 3.874 -9.079 1.00 95.44 135 GLN A N 1
ATOM 1073 C CA . GLN A 1 135 ? -0.878 4.579 -10.360 1.00 95.44 135 GLN A CA 1
ATOM 1074 C C . GLN A 1 135 ? 0.405 4.501 -11.191 1.00 95.44 135 GLN A C 1
ATOM 1076 O O . GLN A 1 135 ? 0.352 4.235 -12.391 1.00 95.44 135 GLN A O 1
ATOM 1081 N N . ASN A 1 136 ? 1.564 4.686 -10.562 1.00 95.44 136 ASN A N 1
ATOM 1082 C CA . ASN A 1 136 ? 2.848 4.592 -11.249 1.00 95.44 136 ASN A CA 1
ATOM 1083 C C . ASN A 1 136 ? 3.191 3.147 -11.604 1.00 95.44 136 ASN A C 1
ATOM 1085 O O . ASN A 1 136 ? 3.645 2.880 -12.714 1.00 95.44 136 ASN A O 1
ATOM 1089 N N . LEU A 1 137 ? 2.894 2.194 -10.722 1.00 95.62 137 LEU A N 1
ATOM 1090 C CA . LEU A 1 137 ? 3.121 0.770 -10.953 1.00 95.62 137 LEU A CA 1
ATOM 1091 C C . LEU A 1 137 ? 2.395 0.262 -12.207 1.00 95.62 137 LEU A C 1
ATOM 1093 O O . LEU A 1 137 ? 2.943 -0.563 -12.928 1.00 95.62 137 LEU A O 1
ATOM 1097 N N . ALA A 1 138 ? 1.226 0.823 -12.538 1.00 94.38 138 ALA A N 1
ATOM 1098 C CA . ALA A 1 138 ? 0.482 0.490 -13.758 1.00 94.38 138 ALA A CA 1
ATOM 1099 C C . ALA A 1 138 ? 1.215 0.854 -15.063 1.00 94.38 138 ALA A C 1
ATOM 1101 O O . ALA A 1 138 ? 0.869 0.346 -16.128 1.00 94.38 138 ALA A O 1
ATOM 1102 N N . HIS A 1 139 ? 2.226 1.721 -14.985 1.00 94.31 139 HIS A N 1
ATOM 1103 C CA . HIS A 1 139 ? 3.074 2.130 -16.106 1.00 94.31 139 HIS A CA 1
ATOM 1104 C C . HIS A 1 139 ? 4.443 1.435 -16.094 1.00 94.31 139 HI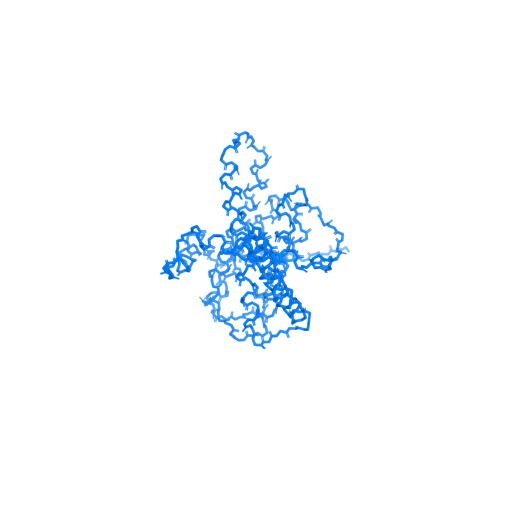S A C 1
ATOM 1106 O O . HIS A 1 139 ? 5.287 1.725 -16.940 1.00 94.31 139 HIS A O 1
ATOM 1112 N N . ASN A 1 140 ? 4.680 0.529 -15.145 1.00 94.00 140 ASN A N 1
ATOM 1113 C CA . ASN A 1 140 ? 5.935 -0.192 -15.006 1.00 94.00 140 ASN A CA 1
ATOM 1114 C C . ASN A 1 140 ? 5.711 -1.694 -15.221 1.00 94.00 140 ASN A C 1
ATOM 1116 O O . ASN A 1 140 ? 4.732 -2.262 -14.744 1.00 94.00 140 ASN A O 1
ATOM 1120 N N . GLN A 1 141 ? 6.637 -2.355 -15.918 1.00 93.25 141 GLN A N 1
ATOM 1121 C CA . GLN A 1 141 ? 6.609 -3.819 -16.063 1.00 93.25 141 GLN A CA 1
ATOM 1122 C C . GLN A 1 141 ? 7.177 -4.537 -14.834 1.00 93.25 141 GLN A C 1
ATOM 1124 O O . GLN A 1 141 ? 6.792 -5.668 -14.563 1.00 93.25 141 GLN A O 1
ATOM 1129 N N . GLU A 1 142 ? 8.045 -3.859 -14.083 1.00 92.50 142 GLU A N 1
ATOM 1130 C CA . GLU A 1 142 ? 8.649 -4.331 -12.840 1.00 92.50 142 GLU A CA 1
ATOM 1131 C C . GLU A 1 142 ? 8.526 -3.249 -11.752 1.00 92.50 142 GLU A C 1
ATOM 1133 O O . GLU A 1 142 ? 8.509 -2.060 -12.081 1.00 92.50 142 GLU A O 1
ATOM 1138 N N . PRO A 1 143 ? 8.463 -3.612 -10.462 1.00 93.12 143 PRO A N 1
ATOM 1139 C CA . PRO A 1 143 ? 8.456 -4.979 -9.927 1.00 93.12 143 PRO A CA 1
ATOM 1140 C C . PRO A 1 143 ? 7.173 -5.747 -10.286 1.00 93.12 143 PRO A C 1
ATOM 1142 O O . PRO A 1 143 ? 6.165 -5.128 -10.636 1.00 93.12 143 PRO A O 1
ATOM 1145 N N . LEU A 1 144 ? 7.209 -7.083 -10.229 1.00 92.62 144 LEU A N 1
ATOM 1146 C CA . LEU A 1 144 ? 6.040 -7.935 -10.470 1.00 92.62 144 LEU A CA 1
ATOM 1147 C C . LEU A 1 144 ? 5.200 -8.074 -9.190 1.00 92.62 144 LEU A C 1
ATOM 1149 O O . LEU A 1 144 ? 5.743 -7.943 -8.093 1.00 92.62 144 LEU A O 1
ATOM 1153 N N . PRO A 1 145 ? 3.892 -8.393 -9.282 1.00 92.94 145 PRO A N 1
ATOM 1154 C CA . PRO A 1 145 ? 3.033 -8.603 -8.114 1.00 92.94 145 PRO A CA 1
ATOM 1155 C C . PRO A 1 145 ? 3.615 -9.483 -7.013 1.00 92.94 145 PRO A C 1
ATOM 1157 O O . PRO A 1 145 ? 3.446 -9.168 -5.837 1.00 92.94 145 PRO A O 1
ATOM 1160 N N . GLN A 1 146 ? 4.341 -10.540 -7.375 1.00 88.69 146 GLN A N 1
ATOM 1161 C CA . GLN A 1 146 ? 5.026 -11.416 -6.422 1.00 88.69 146 GLN A CA 1
ATOM 1162 C C . GLN A 1 146 ? 6.121 -10.722 -5.594 1.00 88.69 146 GLN A C 1
ATOM 1164 O O . GLN A 1 146 ? 6.358 -11.118 -4.454 1.00 88.69 146 GLN A O 1
ATOM 1169 N N . ASP A 1 147 ? 6.743 -9.668 -6.111 1.00 87.12 147 ASP A N 1
ATOM 1170 C CA . ASP A 1 147 ? 7.807 -8.942 -5.413 1.00 87.12 147 ASP A CA 1
ATOM 1171 C C . ASP A 1 147 ? 7.241 -7.964 -4.371 1.00 87.12 147 ASP A C 1
ATOM 1173 O O . ASP A 1 147 ? 7.891 -7.655 -3.371 1.00 87.12 147 ASP A O 1
ATOM 1177 N N . TYR A 1 148 ? 6.005 -7.495 -4.576 1.00 91.31 148 TYR A N 1
ATOM 1178 C CA . TYR A 1 148 ? 5.349 -6.507 -3.715 1.00 91.31 148 TYR A CA 1
ATOM 1179 C C . TYR A 1 148 ? 4.118 -7.033 -2.958 1.00 91.31 148 TYR A C 1
ATOM 1181 O O . TYR A 1 148 ? 3.426 -6.247 -2.301 1.00 91.31 148 TYR A O 1
ATOM 1189 N N . VAL A 1 149 ? 3.867 -8.353 -2.954 1.00 89.00 149 VAL A N 1
ATOM 1190 C CA . VAL A 1 149 ? 2.829 -8.983 -2.102 1.00 89.00 149 VAL A CA 1
ATOM 1191 C C . VAL A 1 149 ? 2.892 -8.507 -0.655 1.00 89.00 149 VAL A C 1
ATOM 1193 O O . VAL A 1 149 ? 1.848 -8.159 -0.110 1.00 89.00 149 VAL A O 1
ATOM 1196 N N . PRO A 1 150 ? 4.070 -8.430 -0.014 1.00 86.94 150 PRO A N 1
ATOM 1197 C CA . PRO A 1 150 ? 4.139 -8.103 1.408 1.00 86.94 150 PRO A CA 1
ATOM 1198 C C . PRO A 1 150 ? 3.644 -6.683 1.697 1.00 86.94 150 PRO A C 1
ATOM 1200 O O . PRO A 1 150 ? 2.996 -6.443 2.717 1.00 86.94 150 PRO A O 1
ATOM 1203 N N . LEU A 1 151 ? 3.854 -5.752 0.759 1.00 91.12 151 LEU A N 1
ATOM 1204 C CA . LEU A 1 151 ? 3.279 -4.415 0.844 1.00 91.12 151 LEU A CA 1
ATOM 1205 C C . LEU A 1 151 ? 1.749 -4.449 0.677 1.00 91.12 151 LEU A C 1
ATOM 1207 O O . LEU A 1 151 ? 1.037 -3.829 1.468 1.00 91.12 151 LEU A O 1
ATOM 1211 N N . LEU A 1 152 ? 1.224 -5.213 -0.288 1.00 93.06 152 LEU A N 1
ATOM 1212 C CA . LEU A 1 152 ? -0.226 -5.366 -0.475 1.00 93.06 152 LEU A CA 1
ATOM 1213 C C . LEU A 1 152 ? -0.917 -6.020 0.727 1.00 93.06 152 LEU A C 1
ATOM 1215 O O . LEU A 1 152 ? -2.000 -5.586 1.122 1.00 93.06 152 LEU A O 1
ATOM 1219 N N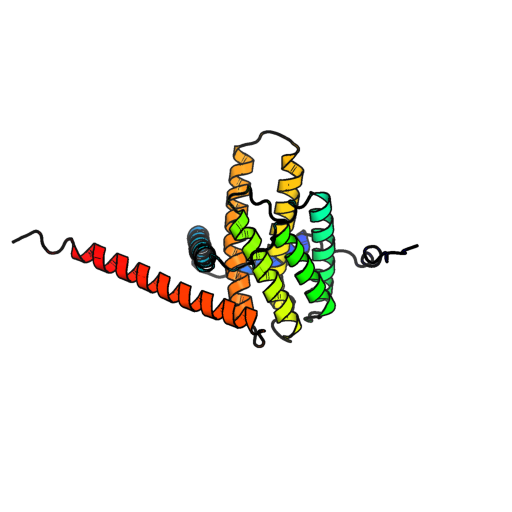 . SER A 1 153 ? -0.294 -7.034 1.325 1.00 88.88 153 SER A N 1
ATOM 1220 C CA . SER A 1 153 ? -0.787 -7.710 2.526 1.00 88.88 153 SER A CA 1
ATOM 1221 C C . SER A 1 153 ? -0.757 -6.795 3.745 1.00 88.88 153 SER A C 1
ATOM 1223 O O . SER A 1 153 ? -1.692 -6.792 4.542 1.00 88.88 153 SER A O 1
ATOM 1225 N N . GLY A 1 154 ? 0.284 -5.975 3.889 1.00 90.38 154 GLY A N 1
ATOM 1226 C CA . GLY A 1 154 ? 0.342 -4.996 4.967 1.00 90.38 154 GLY A CA 1
ATOM 1227 C C . GLY A 1 154 ? -0.732 -3.908 4.838 1.00 90.38 154 GLY A C 1
ATOM 1228 O O . GLY A 1 154 ? -1.370 -3.553 5.830 1.00 90.38 154 GLY A O 1
ATOM 1229 N N . LEU A 1 155 ? -1.003 -3.431 3.618 1.00 94.25 155 LEU A N 1
ATOM 1230 C CA . LEU A 1 155 ? -2.123 -2.521 3.347 1.00 94.25 155 LEU A CA 1
ATOM 1231 C C . LEU A 1 155 ? -3.487 -3.200 3.595 1.00 94.25 155 LEU A C 1
ATOM 1233 O O . LEU A 1 155 ? -4.369 -2.565 4.172 1.00 94.25 155 LEU A O 1
ATOM 1237 N N . ASP A 1 156 ? -3.653 -4.488 3.260 1.00 93.88 156 ASP A N 1
ATOM 1238 C CA . ASP A 1 156 ? -4.850 -5.274 3.624 1.00 93.88 156 ASP A CA 1
ATOM 1239 C C . ASP A 1 156 ? -5.047 -5.331 5.144 1.00 93.88 156 ASP A C 1
ATOM 1241 O O . ASP A 1 156 ? -6.136 -5.049 5.644 1.00 93.88 156 ASP A O 1
ATOM 1245 N N . GLN A 1 157 ? -3.981 -5.635 5.891 1.00 90.19 157 GLN A N 1
ATOM 1246 C CA . GLN A 1 157 ? -4.017 -5.705 7.351 1.00 90.19 157 GLN A CA 1
ATOM 1247 C C . GLN A 1 157 ? -4.384 -4.356 7.971 1.00 90.19 157 GLN A C 1
ATOM 1249 O O . GLN A 1 157 ? -5.165 -4.305 8.926 1.00 90.19 157 GLN A O 1
ATOM 1254 N N . LEU A 1 158 ? -3.843 -3.260 7.436 1.00 91.38 158 LEU A N 1
ATOM 1255 C CA . LEU A 1 158 ? -4.179 -1.922 7.900 1.00 91.38 158 LEU A CA 1
ATOM 1256 C C . LEU A 1 158 ? -5.655 -1.605 7.642 1.00 91.38 158 LEU A C 1
ATOM 1258 O O . LEU A 1 158 ? -6.343 -1.140 8.547 1.00 91.38 158 LEU A O 1
ATOM 1262 N N . LEU A 1 159 ? -6.147 -1.912 6.440 1.00 90.88 159 LEU A N 1
ATOM 1263 C CA . LEU A 1 159 ? -7.539 -1.706 6.052 1.00 90.88 159 LEU A CA 1
ATOM 1264 C C . LEU A 1 159 ? -8.512 -2.522 6.916 1.00 90.88 159 LEU A C 1
ATOM 1266 O O . LEU A 1 159 ? -9.519 -1.993 7.386 1.00 90.88 159 LEU A O 1
ATOM 1270 N N . GLU A 1 160 ? -8.195 -3.793 7.166 1.00 89.88 160 GLU A N 1
ATOM 1271 C CA . GLU A 1 160 ? -8.931 -4.654 8.095 1.00 89.88 160 GLU A CA 1
ATOM 1272 C C . GLU A 1 160 ? -8.915 -4.065 9.510 1.00 89.88 160 GLU A C 1
ATOM 1274 O O . GLU A 1 160 ? -9.954 -3.984 10.154 1.00 89.88 160 GLU A O 1
ATOM 1279 N N . THR A 1 161 ? -7.767 -3.590 9.995 1.00 87.75 161 THR A N 1
ATOM 1280 C CA . THR A 1 161 ? -7.683 -3.002 11.341 1.00 87.75 161 THR A CA 1
ATOM 1281 C C . THR A 1 161 ? -8.519 -1.724 11.447 1.00 87.75 161 THR A C 1
ATOM 1283 O O . THR A 1 161 ? -9.229 -1.546 12.435 1.00 87.75 161 THR A O 1
ATOM 1286 N N . SER A 1 162 ? -8.526 -0.868 10.419 1.00 86.56 162 SER A N 1
ATOM 1287 C CA . SER A 1 162 ? -9.401 0.313 10.354 1.00 86.56 162 SER A CA 1
ATOM 1288 C C . SER A 1 162 ? -10.891 -0.062 10.322 1.00 86.56 162 SER A C 1
ATOM 1290 O O . SER A 1 162 ? -11.711 0.584 10.981 1.00 86.56 162 SER A O 1
ATOM 1292 N N . TYR A 1 163 ? -11.256 -1.132 9.606 1.00 87.62 163 TYR A N 1
ATOM 1293 C CA . TYR A 1 163 ? -12.612 -1.686 9.642 1.00 87.62 163 TYR A CA 1
ATOM 1294 C C . TYR A 1 163 ? -12.999 -2.121 11.061 1.00 87.62 163 TYR A C 1
ATOM 1296 O O . TYR A 1 163 ? -14.034 -1.692 11.569 1.00 87.62 163 TYR A O 1
ATOM 1304 N N . GLN A 1 164 ? -12.151 -2.911 11.722 1.00 84.75 164 GLN A N 1
ATOM 1305 C CA . GLN A 1 164 ? -12.410 -3.392 13.079 1.00 84.75 164 GLN A CA 1
ATOM 1306 C C . GLN A 1 164 ? -12.497 -2.232 14.076 1.00 84.75 164 GLN A C 1
ATOM 1308 O O . GLN A 1 164 ? -13.445 -2.164 14.847 1.00 84.75 164 GLN A O 1
ATOM 1313 N N . GLN A 1 165 ? -11.587 -1.256 14.019 1.00 80.56 165 GLN A N 1
ATOM 1314 C CA . GLN A 1 165 ? -11.635 -0.077 14.891 1.00 80.56 165 GLN A CA 1
ATOM 1315 C C . GLN A 1 165 ? -12.947 0.699 14.734 1.00 80.56 165 GLN A C 1
ATOM 1317 O O . GLN A 1 165 ? -13.548 1.085 15.732 1.00 80.56 165 GLN A O 1
ATOM 1322 N N . THR A 1 166 ? -13.436 0.889 13.504 1.00 77.62 166 THR A N 1
ATOM 1323 C CA . THR A 1 166 ? -14.704 1.604 13.272 1.00 77.62 166 THR A CA 1
ATOM 1324 C C . THR A 1 166 ? -15.947 0.789 13.621 1.00 77.62 166 THR A C 1
ATOM 1326 O O . THR A 1 166 ? -16.954 1.378 14.017 1.00 77.62 166 THR A O 1
ATOM 1329 N N . ALA A 1 167 ? -15.896 -0.540 13.505 1.00 75.81 167 ALA A N 1
ATOM 1330 C CA . ALA A 1 167 ? -16.975 -1.432 13.922 1.00 75.81 167 ALA A CA 1
ATOM 1331 C C . ALA A 1 167 ? -17.062 -1.539 15.457 1.00 75.81 167 ALA A C 1
ATOM 1333 O O . ALA A 1 167 ? -18.141 -1.390 16.025 1.00 75.81 167 ALA A O 1
ATOM 1334 N N . THR A 1 168 ? -15.925 -1.704 16.137 1.00 69.25 168 THR A N 1
ATOM 1335 C CA . THR A 1 168 ? -15.833 -1.886 17.597 1.00 69.25 168 THR A CA 1
ATOM 1336 C C . THR A 1 168 ? -15.979 -0.576 18.376 1.00 69.25 168 THR A C 1
ATOM 1338 O O . THR A 1 168 ? -16.361 -0.594 19.542 1.00 69.25 168 THR A O 1
ATOM 1341 N N . GLN A 1 169 ? -15.783 0.595 17.750 1.00 59.62 169 GLN A N 1
ATOM 1342 C CA . GLN A 1 169 ? -16.112 1.891 18.370 1.00 59.62 169 GLN A CA 1
ATOM 1343 C C . GLN A 1 169 ? -17.609 2.005 18.748 1.00 59.62 169 GLN A C 1
ATOM 1345 O O . GLN A 1 169 ? -17.981 2.913 19.492 1.00 59.62 169 GLN A O 1
ATOM 1350 N N . GLN A 1 170 ? -18.462 1.087 18.271 1.00 54.03 170 GLN A N 1
ATOM 1351 C CA . GLN A 1 170 ? -19.870 0.970 18.661 1.00 54.03 170 GLN A CA 1
ATOM 1352 C C . GLN A 1 170 ? -20.112 0.090 19.911 1.00 54.03 170 GLN A C 1
ATOM 1354 O O . GLN A 1 170 ? -21.197 0.181 20.481 1.00 54.03 170 GLN A O 1
ATOM 1359 N N . GLU A 1 171 ? -19.128 -0.680 20.404 1.00 50.81 171 GLU A N 1
ATOM 1360 C CA . GLU A 1 171 ? -19.278 -1.603 21.547 1.00 50.81 171 GLU A CA 1
ATOM 1361 C C . GLU A 1 171 ? -18.078 -1.545 22.540 1.00 50.81 171 GLU A C 1
ATOM 1363 O O . GLU A 1 171 ? -17.067 -2.212 22.376 1.00 50.81 171 GLU A O 1
ATOM 1368 N N . ILE A 1 172 ? -18.237 -0.729 23.597 1.00 53.03 172 ILE A N 1
ATOM 1369 C CA . ILE A 1 172 ? -17.774 -0.873 25.009 1.00 53.03 172 ILE A CA 1
ATOM 1370 C C . ILE A 1 172 ? -16.259 -0.973 25.384 1.00 53.03 172 ILE A C 1
ATOM 1372 O O . ILE A 1 172 ? -15.370 -1.360 24.627 1.00 53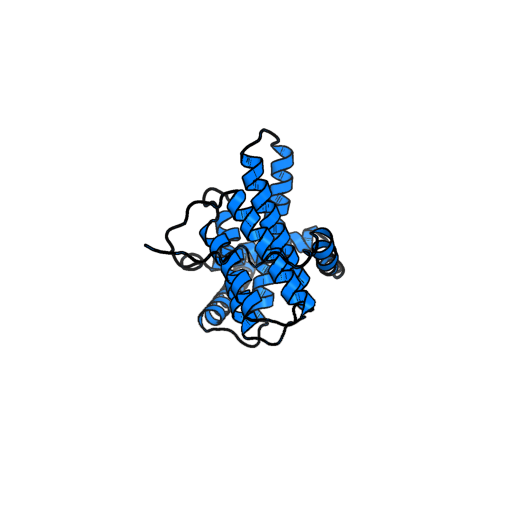.03 172 ILE A O 1
ATOM 1376 N N . ASP A 1 173 ? -16.011 -0.503 26.620 1.00 53.88 173 ASP A N 1
ATOM 1377 C CA . ASP A 1 173 ? -14.870 -0.599 27.549 1.00 53.88 173 ASP A CA 1
ATOM 1378 C C . ASP A 1 173 ? -13.906 -1.789 27.392 1.00 53.88 173 ASP A C 1
ATOM 1380 O O . ASP A 1 173 ? -14.193 -2.910 27.803 1.00 53.88 173 ASP A O 1
ATOM 1384 N N . ALA A 1 174 ? -12.677 -1.495 26.960 1.00 51.22 174 ALA A N 1
ATOM 1385 C CA . ALA A 1 174 ? -11.475 -2.252 27.328 1.00 51.22 174 ALA A CA 1
ATOM 1386 C C . ALA A 1 174 ? -10.235 -1.387 27.055 1.00 51.22 174 ALA A C 1
ATOM 1388 O O . ALA A 1 174 ? -9.575 -1.511 26.023 1.00 51.22 174 ALA A O 1
ATOM 1389 N N . LYS A 1 175 ? -9.936 -0.454 27.966 1.00 58.75 175 LYS A N 1
ATOM 1390 C CA . LYS A 1 175 ? -8.874 0.556 27.799 1.00 58.75 175 LYS A CA 1
ATOM 1391 C C . LYS A 1 175 ? -7.501 -0.059 27.465 1.00 58.75 175 LYS A C 1
ATOM 1393 O O . LYS A 1 175 ? -6.817 0.433 26.579 1.00 58.75 175 LYS A O 1
ATOM 1398 N N . THR A 1 176 ? -7.144 -1.182 28.088 1.00 52.44 176 THR A N 1
ATOM 1399 C CA . THR A 1 176 ? -5.822 -1.815 27.930 1.00 52.44 176 THR A CA 1
ATOM 1400 C C . THR A 1 176 ? -5.656 -2.599 26.620 1.00 52.44 176 THR A C 1
ATOM 1402 O O . THR A 1 176 ? -4.577 -2.584 26.034 1.00 52.44 176 THR A O 1
ATOM 1405 N N . VAL A 1 177 ? -6.714 -3.254 26.121 1.00 53.62 177 VAL A N 1
ATOM 1406 C CA . VAL A 1 177 ? -6.683 -3.953 24.817 1.00 53.62 177 VAL A CA 1
ATOM 1407 C C . VAL A 1 177 ? -6.608 -2.933 23.677 1.00 53.62 177 VAL A C 1
ATOM 1409 O O . VAL A 1 177 ? -5.833 -3.110 22.741 1.00 53.62 177 VAL A O 1
ATOM 1412 N N . ARG A 1 178 ? -7.307 -1.796 23.817 1.00 61.22 178 ARG A N 1
ATOM 1413 C CA . ARG A 1 178 ? -7.227 -0.681 22.860 1.00 61.22 178 ARG A CA 1
ATOM 1414 C C . ARG A 1 178 ? -5.822 -0.078 22.760 1.00 61.22 178 ARG A C 1
ATOM 1416 O O . ARG A 1 178 ? -5.412 0.291 21.666 1.00 61.22 178 ARG A O 1
ATOM 1423 N N . GLU A 1 179 ? -5.073 0.013 23.861 1.00 59.59 179 GLU A N 1
ATOM 1424 C CA . GLU A 1 179 ? -3.716 0.588 23.866 1.00 59.59 179 GLU A CA 1
ATOM 1425 C C . GLU A 1 179 ? -2.681 -0.297 23.143 1.00 59.59 179 GLU A C 1
ATOM 1427 O O . GLU A 1 179 ? -1.832 0.216 22.407 1.00 59.59 179 GLU A O 1
ATOM 1432 N N . LEU A 1 180 ? -2.751 -1.623 23.317 1.00 54.84 180 LEU A N 1
ATOM 1433 C CA . LEU A 1 180 ? -1.890 -2.580 22.604 1.00 54.84 180 LEU A CA 1
ATOM 1434 C C . LEU A 1 180 ? -2.215 -2.624 21.103 1.00 54.84 180 LEU A C 1
ATOM 1436 O O . LEU A 1 180 ? -1.296 -2.579 20.282 1.00 54.84 180 LEU A O 1
ATOM 1440 N N . ASP A 1 181 ? -3.501 -2.607 20.744 1.00 69.19 181 ASP A N 1
ATOM 1441 C CA . ASP A 1 181 ? -3.940 -2.526 19.346 1.00 69.19 181 ASP A CA 1
ATOM 1442 C C . ASP A 1 181 ? -3.511 -1.209 18.686 1.00 69.19 181 ASP A C 1
ATOM 1444 O O . ASP A 1 181 ? -3.059 -1.204 17.540 1.00 69.19 181 ASP A O 1
ATOM 1448 N N . GLN A 1 182 ? -3.568 -0.087 19.410 1.00 73.44 182 GLN A N 1
ATOM 1449 C CA . GLN A 1 182 ? -3.128 1.215 18.899 1.00 73.44 182 GLN A CA 1
ATOM 1450 C C . GLN A 1 182 ? -1.618 1.284 18.657 1.00 73.44 182 GLN A C 1
ATOM 1452 O O . GLN A 1 182 ? -1.193 1.838 17.642 1.00 73.44 182 GLN A O 1
ATOM 1457 N N . ARG A 1 183 ? -0.788 0.718 19.545 1.00 77.50 183 ARG A N 1
ATOM 1458 C CA . ARG A 1 183 ? 0.672 0.686 19.340 1.00 77.50 183 ARG A CA 1
ATOM 1459 C C . ARG A 1 183 ? 1.055 -0.172 18.140 1.00 77.50 183 ARG A C 1
ATOM 1461 O O . ARG A 1 183 ? 1.875 0.263 17.330 1.00 77.50 183 ARG A O 1
ATOM 1468 N N . SER A 1 184 ? 0.440 -1.345 18.005 1.00 81.00 184 SER A N 1
ATOM 1469 C CA . SER A 1 184 ? 0.633 -2.228 16.850 1.00 81.00 184 SER A CA 1
ATOM 1470 C C . SER A 1 184 ? 0.187 -1.554 15.551 1.00 81.00 184 SER A C 1
ATOM 1472 O O . SER A 1 184 ? 0.908 -1.589 14.556 1.00 81.00 184 SER A O 1
ATOM 1474 N N . PHE A 1 185 ? -0.951 -0.857 15.576 1.00 84.06 185 PHE A N 1
ATOM 1475 C CA . PHE A 1 185 ? -1.458 -0.091 14.439 1.00 84.06 185 PHE A CA 1
ATOM 1476 C C . PHE A 1 185 ? -0.522 1.058 14.038 1.00 84.06 185 PHE A C 1
ATOM 1478 O O . PHE A 1 185 ? -0.190 1.208 12.863 1.00 84.06 185 PHE A O 1
ATOM 1485 N N . ALA A 1 186 ? -0.039 1.843 15.003 1.00 85.50 186 ALA A N 1
ATOM 1486 C CA . ALA A 1 186 ? 0.915 2.920 14.746 1.00 85.50 186 ALA A CA 1
ATOM 1487 C C . ALA A 1 186 ? 2.243 2.392 14.180 1.00 85.50 186 ALA A C 1
ATOM 1489 O O . ALA A 1 186 ? 2.809 2.993 13.267 1.00 85.50 186 ALA A O 1
ATOM 1490 N N . HIS A 1 187 ? 2.721 1.252 14.684 1.00 84.00 187 HIS A N 1
ATOM 1491 C CA . HIS A 1 187 ? 3.924 0.617 14.160 1.00 84.00 187 HIS A CA 1
ATOM 1492 C C . HIS A 1 187 ? 3.735 0.111 12.722 1.00 84.00 187 HIS A C 1
ATOM 1494 O O . HIS A 1 187 ? 4.592 0.361 11.873 1.00 84.00 187 HIS A O 1
ATOM 1500 N N . LEU A 1 188 ? 2.602 -0.539 12.432 1.00 86.62 188 LEU A N 1
ATOM 1501 C CA . LEU A 1 188 ? 2.254 -0.977 11.080 1.00 86.62 188 LEU A CA 1
ATOM 1502 C C . LEU A 1 188 ? 2.196 0.213 10.111 1.00 86.62 188 LEU A C 1
ATOM 1504 O O . LEU A 1 188 ? 2.758 0.135 9.021 1.00 86.62 188 LEU A O 1
ATOM 1508 N N . LEU A 1 189 ? 1.588 1.329 10.525 1.00 88.56 189 LEU A N 1
ATOM 1509 C CA . LEU A 1 189 ? 1.564 2.568 9.743 1.00 88.56 189 LEU A CA 1
ATOM 1510 C C . LEU A 1 189 ? 2.967 3.075 9.414 1.00 88.56 189 LEU A C 1
ATOM 1512 O O . LEU A 1 189 ? 3.246 3.376 8.256 1.00 88.56 189 LEU A O 1
ATOM 1516 N N . ASP A 1 190 ? 3.845 3.162 10.414 1.00 82.81 190 ASP A N 1
ATOM 1517 C CA . ASP A 1 190 ? 5.213 3.645 10.221 1.00 82.81 190 ASP A CA 1
ATOM 1518 C C . ASP A 1 190 ? 5.997 2.733 9.265 1.00 82.81 190 ASP A C 1
ATOM 1520 O O . ASP A 1 190 ? 6.654 3.225 8.346 1.00 82.81 190 ASP A O 1
ATOM 1524 N N . LYS A 1 191 ? 5.876 1.408 9.425 1.00 85.94 191 LYS A N 1
ATOM 1525 C CA . LYS A 1 191 ? 6.499 0.430 8.524 1.00 85.94 191 LYS A CA 1
ATOM 1526 C C . LYS A 1 191 ? 6.003 0.608 7.089 1.00 85.94 191 LYS A C 1
ATOM 1528 O O . LYS A 1 191 ? 6.814 0.775 6.182 1.00 85.94 191 LYS A O 1
ATOM 1533 N N . LEU A 1 192 ? 4.686 0.625 6.883 1.00 90.56 192 LEU A N 1
ATOM 1534 C CA . LEU A 1 192 ? 4.094 0.736 5.548 1.00 90.56 192 LEU A CA 1
ATOM 1535 C C . LEU A 1 192 ? 4.422 2.061 4.874 1.00 90.56 192 LEU A C 1
ATOM 1537 O O . LEU A 1 192 ? 4.708 2.074 3.682 1.00 90.56 192 LEU A O 1
ATOM 1541 N N . LEU A 1 193 ? 4.431 3.165 5.622 1.00 86.75 193 LEU A N 1
ATOM 1542 C CA . LEU A 1 193 ? 4.752 4.481 5.078 1.00 86.75 193 LEU A CA 1
ATOM 1543 C C . LEU A 1 193 ? 6.158 4.502 4.472 1.00 86.75 193 LEU A C 1
ATOM 1545 O O . LEU A 1 193 ? 6.352 4.996 3.361 1.00 86.75 193 LEU A O 1
ATOM 1549 N N . VAL A 1 194 ? 7.123 3.921 5.185 1.00 80.62 194 VAL A N 1
ATOM 1550 C CA . VAL A 1 194 ? 8.502 3.786 4.708 1.00 80.62 194 VAL A CA 1
ATOM 1551 C C . VAL A 1 194 ? 8.579 2.812 3.533 1.00 80.62 194 VAL A C 1
ATOM 1553 O O . VAL A 1 194 ? 9.211 3.123 2.527 1.00 80.62 194 VAL A O 1
ATOM 1556 N N . THR A 1 195 ? 7.916 1.657 3.618 1.00 85.31 195 THR A N 1
ATOM 1557 C CA . THR A 1 195 ? 7.943 0.645 2.553 1.00 85.31 195 THR A CA 1
ATOM 1558 C C . THR A 1 195 ? 7.344 1.161 1.244 1.00 85.31 195 THR A C 1
ATOM 1560 O O . THR A 1 195 ? 7.954 0.954 0.196 1.00 85.31 195 THR A O 1
ATOM 1563 N N . VAL A 1 196 ? 6.202 1.861 1.275 1.00 89.44 196 VAL A N 1
ATOM 1564 C CA . VAL A 1 196 ? 5.599 2.476 0.076 1.00 89.44 196 VAL A CA 1
ATOM 1565 C C . VAL A 1 196 ? 6.542 3.509 -0.526 1.00 89.44 196 VAL A C 1
ATOM 1567 O O . VAL A 1 196 ? 6.743 3.513 -1.737 1.00 89.44 196 VAL A O 1
ATOM 1570 N N . TYR A 1 197 ? 7.148 4.362 0.306 1.00 82.25 197 TYR A N 1
ATOM 1571 C CA . TYR A 1 197 ? 8.109 5.358 -0.164 1.00 82.25 197 TYR A CA 1
ATOM 1572 C C . TYR A 1 197 ? 9.297 4.707 -0.887 1.00 82.25 197 TYR A C 1
ATOM 1574 O O . TYR A 1 197 ? 9.620 5.104 -2.005 1.00 82.25 197 TYR A O 1
ATOM 1582 N N . ILE A 1 198 ? 9.902 3.674 -0.286 1.00 80.56 198 ILE A N 1
ATOM 1583 C CA . ILE A 1 198 ? 11.017 2.937 -0.894 1.00 80.56 198 ILE A CA 1
ATOM 1584 C C . ILE A 1 198 ? 10.581 2.326 -2.231 1.00 80.56 198 ILE A C 1
ATOM 1586 O O . ILE A 1 198 ? 11.217 2.590 -3.247 1.00 80.56 198 ILE A O 1
ATOM 1590 N N . ASN A 1 199 ? 9.468 1.586 -2.254 1.00 85.62 199 ASN A N 1
ATOM 1591 C CA . ASN A 1 199 ? 8.970 0.934 -3.471 1.00 85.62 199 ASN A CA 1
ATOM 1592 C C . ASN A 1 199 ? 8.656 1.936 -4.588 1.00 85.62 199 ASN A C 1
ATOM 1594 O O . ASN A 1 199 ? 8.926 1.667 -5.754 1.00 85.62 199 ASN A O 1
ATOM 1598 N N . MET A 1 200 ? 8.103 3.100 -4.246 1.00 83.62 200 MET A N 1
ATOM 1599 C CA . MET A 1 200 ? 7.843 4.164 -5.212 1.00 83.62 200 MET A CA 1
ATOM 1600 C C . MET A 1 200 ? 9.148 4.761 -5.750 1.00 83.62 200 MET A C 1
ATOM 1602 O O . MET A 1 200 ? 9.260 4.985 -6.950 1.00 83.62 200 MET A O 1
ATOM 1606 N N . SER A 1 201 ? 10.155 4.968 -4.894 1.00 79.94 201 SER A N 1
ATOM 1607 C CA . SER A 1 201 ? 11.457 5.516 -5.305 1.00 79.94 201 SER A CA 1
ATOM 1608 C C . SER A 1 201 ? 12.259 4.594 -6.233 1.00 79.94 201 SER A C 1
ATOM 1610 O O . SER A 1 201 ? 13.147 5.065 -6.936 1.00 79.94 201 SER A O 1
ATOM 1612 N N . THR A 1 202 ? 11.945 3.295 -6.251 1.00 85.31 202 THR A N 1
ATOM 1613 C CA . THR A 1 202 ? 12.609 2.298 -7.104 1.00 85.31 202 THR A CA 1
ATOM 1614 C C . THR A 1 202 ? 11.920 2.076 -8.451 1.00 85.31 202 THR A C 1
ATOM 1616 O O . THR A 1 202 ? 12.446 1.326 -9.269 1.00 85.31 202 THR A O 1
ATOM 1619 N N . LEU A 1 203 ? 10.751 2.679 -8.699 1.00 85.19 203 LEU A N 1
ATOM 1620 C CA . LEU A 1 203 ? 10.060 2.529 -9.983 1.00 85.19 203 LEU A CA 1
ATOM 1621 C C . LEU A 1 203 ? 10.846 3.216 -11.106 1.00 85.19 203 LEU A C 1
ATOM 1623 O O . LEU A 1 203 ? 11.282 4.357 -10.964 1.00 85.19 203 LEU A O 1
ATOM 1627 N N . ALA A 1 204 ? 10.981 2.538 -12.248 1.00 88.00 204 ALA A N 1
ATOM 1628 C CA . ALA A 1 204 ? 11.696 3.074 -13.406 1.00 88.00 204 ALA A CA 1
ATOM 1629 C C . ALA A 1 204 ? 10.954 4.263 -14.040 1.00 88.00 204 ALA A C 1
ATOM 1631 O O . ALA A 1 204 ? 11.566 5.236 -14.480 1.00 88.00 204 ALA A O 1
ATOM 1632 N N . THR A 1 205 ? 9.624 4.185 -14.070 1.00 90.44 205 THR A N 1
ATOM 1633 C CA . THR A 1 205 ? 8.739 5.224 -14.595 1.00 90.44 205 THR A CA 1
ATOM 1634 C C . THR A 1 205 ? 7.953 5.851 -13.455 1.00 90.44 205 THR A C 1
ATOM 1636 O O . THR A 1 205 ? 7.209 5.165 -12.753 1.00 90.4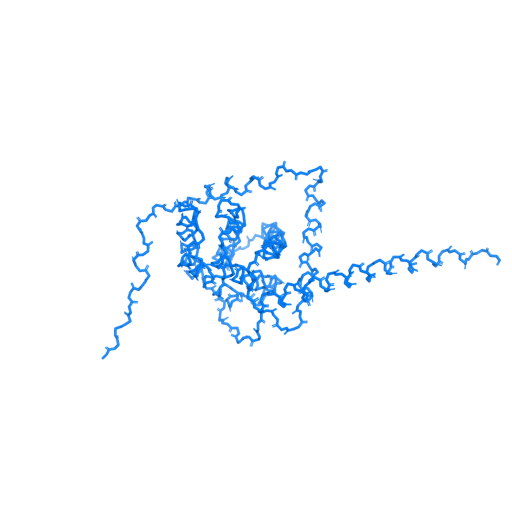4 205 THR A O 1
ATOM 1639 N N . LEU A 1 206 ? 8.105 7.166 -13.310 1.00 88.44 206 LEU A N 1
ATOM 1640 C CA . LEU A 1 206 ? 7.322 8.002 -12.408 1.00 88.44 206 LEU A CA 1
ATOM 1641 C C . LEU A 1 206 ? 6.678 9.143 -13.198 1.00 88.44 206 LEU A C 1
ATOM 1643 O O . LEU A 1 206 ? 7.325 9.744 -14.063 1.00 88.44 206 LEU A O 1
ATOM 1647 N N . ASP A 1 207 ? 5.428 9.462 -12.886 1.00 91.38 207 ASP A N 1
ATOM 1648 C CA . ASP A 1 207 ? 4.808 10.716 -13.297 1.00 91.38 207 ASP A CA 1
ATOM 1649 C C . ASP A 1 207 ? 5.492 11.914 -12.609 1.00 91.38 207 ASP A C 1
ATOM 1651 O O . ASP A 1 207 ? 6.220 11.771 -11.620 1.00 91.38 207 ASP A O 1
ATOM 1655 N N . ASP A 1 208 ? 5.279 13.114 -13.148 1.00 86.19 208 ASP A N 1
ATOM 1656 C CA . ASP A 1 208 ? 5.971 14.317 -12.676 1.00 86.19 208 ASP A CA 1
ATOM 1657 C C . ASP A 1 208 ? 5.613 14.685 -11.230 1.00 86.19 208 ASP A C 1
ATOM 1659 O O . ASP A 1 208 ? 6.472 15.155 -10.482 1.00 86.19 208 ASP A O 1
ATOM 1663 N N . ALA A 1 209 ? 4.369 14.440 -10.810 1.00 83.44 209 ALA A N 1
ATOM 1664 C CA . ALA A 1 209 ? 3.919 14.747 -9.456 1.00 83.44 209 ALA A CA 1
ATOM 1665 C C . ALA A 1 209 ? 4.578 13.815 -8.428 1.00 83.44 209 ALA A C 1
ATOM 1667 O O . ALA A 1 209 ? 5.056 14.264 -7.385 1.00 83.44 209 ALA A O 1
ATOM 1668 N N . SER A 1 210 ? 4.653 12.528 -8.746 1.00 86.00 210 SER A N 1
ATOM 1669 C CA . SER A 1 210 ? 5.260 11.485 -7.927 1.00 86.00 210 SER A CA 1
ATOM 1670 C C . SER A 1 210 ? 6.777 11.638 -7.884 1.00 86.00 210 SER A C 1
ATOM 1672 O O . SER A 1 210 ? 7.367 11.535 -6.810 1.00 86.00 210 SER A O 1
ATOM 1674 N N . ARG A 1 211 ? 7.414 11.991 -9.010 1.00 84.44 211 ARG A N 1
ATOM 1675 C CA . ARG A 1 211 ? 8.843 12.333 -9.049 1.00 84.44 211 ARG A CA 1
ATOM 1676 C C . ARG A 1 211 ? 9.154 13.532 -8.153 1.00 84.44 211 ARG A C 1
ATOM 1678 O O . ARG A 1 211 ? 10.004 13.418 -7.273 1.00 84.44 211 ARG A O 1
ATOM 1685 N N . ALA A 1 212 ? 8.422 14.637 -8.307 1.00 82.88 212 ALA A N 1
ATOM 1686 C CA . ALA A 1 212 ? 8.610 15.831 -7.482 1.00 82.88 212 ALA A CA 1
ATOM 1687 C C . ALA A 1 212 ? 8.393 15.544 -5.985 1.00 82.88 212 ALA A C 1
ATOM 1689 O O . ALA A 1 212 ? 9.106 16.070 -5.128 1.00 82.88 212 ALA A O 1
ATOM 1690 N N . LEU A 1 213 ? 7.425 14.681 -5.657 1.00 80.44 213 LEU A N 1
ATOM 1691 C CA . LEU A 1 213 ? 7.168 14.247 -4.288 1.00 80.44 213 LEU A CA 1
ATOM 1692 C C . LEU A 1 213 ? 8.342 13.451 -3.704 1.00 80.44 213 LEU A C 1
ATOM 1694 O O . LEU A 1 213 ? 8.763 13.736 -2.581 1.00 80.44 213 LEU A O 1
ATOM 1698 N N . ILE A 1 214 ? 8.868 12.471 -4.444 1.00 80.31 214 ILE A N 1
ATOM 1699 C CA . ILE A 1 214 ? 10.015 11.665 -4.011 1.00 80.31 214 ILE A CA 1
ATOM 1700 C C . ILE A 1 214 ? 11.250 12.546 -3.826 1.00 80.31 214 ILE A C 1
ATOM 1702 O O . ILE A 1 214 ? 11.876 12.467 -2.771 1.00 80.31 214 ILE A O 1
ATOM 1706 N N . GLU A 1 215 ? 11.551 13.430 -4.779 1.00 79.81 215 GLU A N 1
ATOM 1707 C CA . GLU A 1 215 ? 12.686 14.359 -4.700 1.00 79.81 215 GLU A CA 1
ATOM 1708 C C . GLU A 1 215 ? 12.592 15.275 -3.477 1.00 79.81 215 GLU A C 1
ATOM 1710 O O . GLU A 1 215 ? 13.557 15.411 -2.719 1.00 79.81 215 GLU A O 1
ATOM 1715 N N . LYS A 1 216 ? 11.410 15.853 -3.230 1.00 74.88 216 LYS A N 1
ATOM 1716 C CA . LYS A 1 216 ? 11.162 16.680 -2.044 1.00 74.88 216 LYS A CA 1
ATOM 1717 C C . LYS A 1 216 ? 11.401 15.892 -0.757 1.00 74.88 216 LYS A C 1
ATOM 1719 O O . LYS A 1 216 ? 12.063 16.391 0.154 1.00 74.88 216 LYS A O 1
ATOM 1724 N N . LEU A 1 217 ? 10.894 14.661 -0.688 1.00 70.88 217 LEU A N 1
ATOM 1725 C CA . LEU A 1 217 ? 11.061 13.802 0.483 1.00 70.88 217 LEU A CA 1
ATOM 1726 C C . LEU A 1 217 ? 12.520 13.419 0.714 1.00 70.88 217 LEU A C 1
ATOM 1728 O O . LEU A 1 217 ? 12.989 13.487 1.850 1.00 70.88 217 LEU A O 1
ATOM 1732 N N . SER A 1 218 ? 13.247 13.073 -0.347 1.00 73.25 218 SER A N 1
ATOM 1733 C CA . SER A 1 218 ? 14.679 12.788 -0.277 1.00 73.25 218 SER A CA 1
ATOM 1734 C C . SER A 1 218 ? 15.457 13.998 0.240 1.00 73.25 218 SER A C 1
ATOM 1736 O O . SER A 1 218 ? 16.202 13.868 1.209 1.00 73.25 218 SER A O 1
ATOM 1738 N N . ALA A 1 219 ? 15.228 15.187 -0.332 1.00 67.81 219 ALA A N 1
ATOM 1739 C CA . ALA A 1 219 ? 15.911 16.416 0.069 1.00 67.81 219 ALA A CA 1
ATOM 1740 C C . ALA A 1 219 ? 15.669 16.760 1.546 1.00 67.81 219 ALA A C 1
ATOM 1742 O O . ALA A 1 219 ? 16.603 17.089 2.279 1.00 67.81 219 ALA A O 1
ATOM 1743 N N . GLN A 1 220 ? 14.427 16.633 2.013 1.00 64.50 220 GLN A N 1
ATOM 1744 C CA . GLN A 1 220 ? 14.084 16.905 3.406 1.00 64.50 220 GLN A CA 1
ATOM 1745 C C . GLN A 1 220 ? 14.678 15.873 4.366 1.00 64.50 220 GLN A C 1
ATOM 1747 O O . GLN A 1 220 ? 15.125 16.243 5.450 1.00 64.50 220 GLN A O 1
ATOM 1752 N N . MET A 1 221 ? 14.738 14.595 3.982 1.00 63.28 221 MET A N 1
ATOM 1753 C CA . MET A 1 221 ? 15.431 13.583 4.783 1.00 63.28 221 MET A CA 1
ATOM 1754 C C . MET A 1 221 ? 16.929 13.878 4.900 1.00 63.28 221 MET A C 1
ATOM 1756 O O . MET A 1 221 ? 17.477 13.755 5.994 1.00 63.28 221 MET A O 1
ATOM 1760 N N . THR A 1 222 ? 17.577 14.330 3.822 1.00 64.38 222 THR A N 1
ATOM 1761 C CA . THR A 1 222 ? 18.986 14.749 3.854 1.00 64.38 222 THR A CA 1
ATOM 1762 C C . THR A 1 222 ? 19.197 15.970 4.753 1.00 64.38 222 THR A C 1
ATOM 1764 O O . THR A 1 222 ? 20.101 15.957 5.585 1.00 64.38 222 THR A O 1
ATOM 1767 N N . MET A 1 223 ? 18.345 16.996 4.652 1.00 60.16 223 MET A N 1
ATOM 1768 C CA . MET A 1 223 ? 18.424 18.186 5.514 1.00 60.16 223 MET A CA 1
ATOM 1769 C C . MET A 1 223 ? 18.234 17.830 6.996 1.00 60.16 223 MET A C 1
ATOM 1771 O O . MET A 1 223 ? 19.061 18.195 7.824 1.00 60.16 223 MET A O 1
ATOM 1775 N N . MET A 1 224 ? 17.220 17.027 7.331 1.00 55.97 224 MET A N 1
ATOM 1776 C CA . MET A 1 224 ? 16.968 16.613 8.718 1.00 55.97 224 MET A CA 1
ATOM 1777 C C . MET A 1 224 ? 18.046 15.671 9.278 1.00 55.97 224 MET A C 1
ATOM 1779 O O . MET A 1 224 ? 18.278 15.658 10.489 1.00 55.97 224 MET A O 1
ATOM 1783 N N . HIS A 1 225 ? 18.705 14.870 8.432 1.00 54.53 225 HIS A N 1
ATOM 1784 C CA . HIS A 1 225 ? 19.868 14.085 8.847 1.00 54.53 225 HIS A CA 1
ATOM 1785 C C . HIS A 1 225 ? 21.052 15.000 9.188 1.00 54.53 225 HIS A C 1
ATOM 1787 O O . HIS A 1 225 ? 21.699 14.802 10.220 1.00 54.53 225 HIS A O 1
ATOM 1793 N N . ASN A 1 226 ? 21.305 16.014 8.361 1.00 56.25 226 ASN A N 1
ATOM 1794 C CA . ASN A 1 226 ? 22.387 16.968 8.580 1.00 56.25 226 ASN A CA 1
ATOM 1795 C C . ASN A 1 226 ? 22.147 17.831 9.830 1.00 56.25 226 ASN A C 1
ATOM 1797 O O . ASN A 1 226 ? 23.076 18.017 10.611 1.00 56.25 226 ASN A O 1
ATOM 1801 N N . ASP A 1 227 ? 20.907 18.255 10.088 1.00 54.59 227 ASP A N 1
ATOM 1802 C CA . ASP A 1 227 ? 20.544 19.019 11.291 1.00 54.59 227 ASP A CA 1
ATOM 1803 C C . ASP A 1 227 ? 20.688 18.194 12.580 1.00 54.59 227 ASP A C 1
ATOM 1805 O O . ASP A 1 227 ? 21.170 18.695 13.597 1.00 54.59 227 ASP A O 1
ATOM 1809 N N . LYS A 1 228 ? 20.332 16.900 12.552 1.00 50.19 228 LYS A N 1
ATOM 1810 C CA . LYS A 1 228 ? 20.574 15.996 13.691 1.00 50.19 228 LYS A CA 1
ATOM 1811 C C . LYS A 1 228 ? 22.064 15.826 13.979 1.00 50.19 228 LYS A C 1
ATOM 1813 O O . LYS A 1 228 ? 22.447 15.827 15.148 1.00 50.19 228 LYS A O 1
ATOM 1818 N N . ASN A 1 229 ? 22.893 15.728 12.941 1.00 43.66 229 ASN A N 1
ATOM 1819 C CA . ASN A 1 229 ? 24.344 15.660 13.105 1.00 43.66 229 ASN A CA 1
ATOM 1820 C C . ASN A 1 229 ? 24.914 16.988 13.633 1.00 43.66 229 ASN A C 1
ATOM 1822 O O . ASN A 1 229 ? 25.767 16.960 14.511 1.00 43.66 229 ASN A O 1
ATOM 1826 N N . ALA A 1 230 ? 24.404 18.139 13.180 1.00 38.16 230 ALA A N 1
ATOM 1827 C CA . ALA A 1 230 ? 24.800 19.451 13.698 1.00 38.16 230 ALA A CA 1
ATOM 1828 C C . ALA A 1 230 ? 24.439 19.624 15.188 1.00 38.16 230 ALA A C 1
ATOM 1830 O O . ALA A 1 230 ? 25.271 20.064 15.976 1.00 38.16 230 ALA A O 1
ATOM 1831 N N . SER A 1 231 ? 23.248 19.173 15.605 1.00 38.97 231 SER A N 1
ATOM 1832 C CA . SER A 1 231 ? 22.811 19.228 17.011 1.00 38.97 231 SER A CA 1
ATOM 1833 C C . SER A 1 231 ? 23.628 18.344 17.966 1.00 38.97 231 SER A C 1
ATOM 1835 O O . SER A 1 231 ? 23.665 18.611 19.165 1.00 38.97 231 SER A O 1
ATOM 1837 N N . PHE A 1 232 ? 24.303 17.310 17.449 1.00 33.56 232 PHE A N 1
ATOM 1838 C CA . PHE A 1 232 ? 25.215 16.466 18.229 1.00 33.56 232 PHE A CA 1
ATOM 1839 C C . PHE A 1 232 ? 26.613 17.089 18.371 1.00 33.56 232 PHE A C 1
ATOM 1841 O O . PHE A 1 232 ? 27.243 16.919 19.409 1.00 33.56 232 PHE A O 1
ATOM 1848 N N . VAL A 1 233 ? 27.082 17.853 17.377 1.00 38.31 233 VAL A N 1
ATOM 1849 C CA . VAL A 1 233 ? 28.390 18.537 17.437 1.00 38.31 233 VAL A CA 1
ATOM 1850 C C . VAL A 1 233 ? 28.370 19.712 18.429 1.00 38.31 233 VAL A C 1
ATOM 1852 O O . VAL A 1 233 ? 29.357 19.949 19.129 1.00 38.31 233 VAL A O 1
ATOM 1855 N N . ASP A 1 234 ? 27.234 20.398 18.576 1.00 40.06 234 ASP A N 1
ATOM 1856 C CA . ASP A 1 234 ? 27.097 21.483 19.560 1.00 40.06 234 ASP A CA 1
ATOM 1857 C C . ASP A 1 234 ? 26.993 20.982 21.014 1.00 40.06 234 ASP A C 1
ATOM 1859 O O . ASP A 1 234 ? 27.357 21.710 21.936 1.00 40.06 234 ASP A O 1
ATOM 1863 N N . ALA A 1 235 ? 26.561 19.737 21.250 1.00 41.47 235 ALA A N 1
ATOM 1864 C CA . ALA A 1 235 ? 26.471 19.171 22.600 1.00 41.47 235 ALA A CA 1
ATOM 1865 C C . ALA A 1 235 ? 27.838 18.731 23.165 1.00 41.47 235 ALA A C 1
ATOM 1867 O O . ALA A 1 235 ? 28.069 18.863 24.367 1.00 41.47 235 ALA A O 1
ATOM 1868 N N . ASP A 1 236 ? 28.765 18.283 22.311 1.00 41.09 236 ASP A N 1
ATOM 1869 C CA . ASP A 1 236 ? 30.115 17.864 22.731 1.00 41.09 236 ASP A CA 1
ATOM 1870 C C . ASP A 1 236 ? 31.097 19.037 22.905 1.00 41.09 236 ASP A C 1
ATOM 1872 O O . ASP A 1 236 ? 32.141 18.892 23.542 1.00 41.09 236 ASP A O 1
ATOM 1876 N N . THR A 1 237 ? 30.760 20.233 22.412 1.00 44.12 237 THR A N 1
ATOM 1877 C CA . THR A 1 237 ? 31.653 21.402 22.520 1.00 44.12 237 THR A CA 1
ATOM 1878 C C . THR A 1 237 ? 31.488 22.160 23.850 1.00 44.12 237 THR A C 1
ATOM 1880 O O . THR A 1 237 ? 32.360 22.939 24.231 1.00 44.12 237 THR A O 1
ATOM 1883 N N . VAL A 1 238 ? 30.428 21.900 24.629 1.00 45.16 238 VAL A N 1
ATOM 1884 C CA . VAL A 1 238 ? 30.157 22.639 25.884 1.00 45.16 238 VAL A CA 1
ATOM 1885 C C . VAL A 1 238 ? 30.890 22.057 27.107 1.00 45.16 238 VAL A C 1
ATOM 1887 O O . VAL A 1 238 ? 31.017 22.740 28.121 1.00 45.16 238 VAL A O 1
ATOM 1890 N N . HIS A 1 239 ? 31.471 20.852 27.024 1.00 44.38 239 HIS A N 1
ATOM 1891 C CA . HIS A 1 239 ? 32.227 20.257 28.142 1.00 44.38 239 HIS A CA 1
ATOM 1892 C C . HIS A 1 239 ? 33.758 20.394 28.061 1.00 44.38 239 HIS A C 1
ATOM 1894 O O . HIS A 1 239 ? 34.442 20.000 29.003 1.00 44.38 239 HIS A O 1
ATOM 1900 N N . ALA A 1 240 ? 34.317 20.998 27.005 1.00 45.50 240 ALA A N 1
ATOM 1901 C CA . ALA A 1 240 ? 35.773 21.124 26.843 1.00 45.50 240 ALA A CA 1
ATOM 1902 C C . ALA A 1 240 ? 36.371 22.479 27.283 1.00 45.50 240 ALA A C 1
ATOM 1904 O O . ALA A 1 240 ? 37.582 22.673 27.182 1.00 45.50 240 ALA A O 1
ATOM 1905 N N . THR A 1 241 ? 35.573 23.418 27.802 1.00 45.81 241 THR A N 1
ATOM 1906 C CA . THR A 1 241 ? 36.075 24.709 28.318 1.00 45.81 241 THR A CA 1
ATOM 1907 C C . THR A 1 241 ? 35.476 25.051 29.678 1.00 45.81 241 THR A C 1
ATOM 1909 O O . THR A 1 241 ? 34.780 26.050 29.836 1.00 45.81 241 THR A O 1
ATOM 1912 N N . ALA A 1 242 ? 35.742 24.210 30.671 1.00 46.38 242 ALA A N 1
ATOM 1913 C CA . ALA A 1 242 ? 35.579 24.557 32.080 1.00 46.38 242 ALA A CA 1
ATOM 1914 C C . ALA A 1 242 ? 36.628 23.811 32.914 1.00 46.38 242 ALA A C 1
ATOM 1916 O O . ALA A 1 242 ? 36.284 22.999 33.756 1.00 46.38 242 ALA A O 1
ATOM 1917 N N . ASP A 1 243 ? 37.905 24.039 32.605 1.00 47.47 243 ASP A N 1
ATOM 1918 C CA . ASP A 1 243 ? 39.007 23.905 33.563 1.00 47.47 243 ASP A CA 1
ATOM 1919 C C . ASP A 1 243 ? 40.258 24.563 32.966 1.00 47.47 243 ASP A C 1
ATOM 1921 O O . ASP A 1 243 ? 41.017 23.961 32.202 1.00 47.47 243 ASP A O 1
ATOM 1925 N N . LYS A 1 244 ? 40.431 25.849 33.280 1.00 39.50 244 LYS A N 1
ATOM 1926 C CA . LYS A 1 244 ? 41.724 26.528 33.396 1.00 39.50 244 LYS A CA 1
ATOM 1927 C C . LYS A 1 244 ? 41.586 27.736 34.307 1.00 39.50 244 LYS A C 1
ATOM 1929 O O . LYS A 1 244 ? 40.595 28.478 34.134 1.00 39.50 244 LYS A O 1
#

Sequence (244 aa):
MKNQPNDIAALGSLLPLSKEQLSQLSDGWQSSTDATAEQITQFYRSIGSLLTKANEPDYPPKYSPTKPLKPKQYQQLLTGWRQRVQQLLNTNSNDPASLTALAKACHYLWQGVDLSQESASKQQRLWYLAELWLQNLAHNQEPLPQDYVPLLSGLDQLLETSYQQTATQQEIDAKTVRELDQRSFAHLLDKLLVTVYINMSTLATLDDASRALIEKLSAQMTMMHNDKNASFVDADTVHATADK

Foldseek 3Di:
DDDDDPPLVVLPPDDFDDLVNLVVLQCVVVPDDPDDPVRVLVVLLVLLVLLLVLDPDQPPHPDDADEADALVRLVSLLVLLRSLLVVQVVVQWLALVSLQSNLVSLVCFLSRFDPVDPCNSLRNRLSNLSSQLSNQSSVARDDTSSVCSNLSSLVSVLSVLVSVVNVCVVPDDDVVVVVVSVSVNSSSSSNSSVVSLVSLVPGPDHDPVSVVSNVSSVVSVVVVVVVVVVVVVVVVVVPPPDDD

Secondary structure (DSSP, 8-state):
------TTGGG--SPPPPHHHHHHHHGGGGS--SS-HHHHHHHHHHHHHHHHHHTTTTSS--PPPPPPPPHHHHHHHHHHHHHHHHHHHHHTS--HHHHHHHHHHHHHHHHT--TTSTTHHHHHHHHHHHHHHHHHHTT-S-S-HHHHHHHHHHHHHHHHHHHHHHHHTTS---HHHHHHHHHHHHHHHHHHHHHHHHHHHT-S---HHHHHHHHHHHHHHHHHHHHHHHHHHHHHSTTSSS--

pLDDT: mean 72.6, std 19.98, range [28.08, 97.0]